Protein AF-A0A419R4U7-F1 (afdb_monomer)

Structure (mmCIF, N/CA/C/O backbone):
data_AF-A0A419R4U7-F1
#
_entry.id   AF-A0A419R4U7-F1
#
loop_
_atom_site.group_PDB
_atom_site.id
_atom_site.type_symbol
_atom_site.label_atom_id
_atom_site.label_alt_id
_atom_site.label_comp_id
_atom_site.label_asym_id
_atom_site.label_entity_id
_atom_site.label_seq_id
_atom_site.pdbx_PDB_ins_code
_atom_site.Cartn_x
_atom_site.Cartn_y
_atom_site.Cartn_z
_atom_site.occupancy
_atom_site.B_iso_or_equiv
_atom_site.auth_seq_id
_atom_site.auth_comp_id
_atom_site.auth_asym_id
_atom_site.auth_atom_id
_atom_site.pdbx_PDB_model_num
ATOM 1 N N . MET A 1 1 ? 3.360 4.538 -22.989 1.00 71.31 1 MET A N 1
ATOM 2 C CA . MET A 1 1 ? 4.227 3.370 -22.698 1.00 71.31 1 MET A CA 1
ATOM 3 C C . MET A 1 1 ? 4.397 2.419 -23.872 1.00 71.31 1 MET A C 1
ATOM 5 O O . MET A 1 1 ? 5.521 2.279 -24.325 1.00 71.31 1 MET A O 1
ATOM 9 N N . VAL A 1 2 ? 3.334 1.808 -24.415 1.00 77.25 2 VAL A N 1
ATOM 10 C CA . VAL A 1 2 ? 3.460 0.929 -25.605 1.00 77.25 2 VAL A CA 1
ATOM 11 C C . VAL A 1 2 ? 4.055 1.683 -26.800 1.00 77.25 2 VAL A C 1
ATOM 13 O O . VAL A 1 2 ? 4.996 1.204 -27.419 1.00 77.25 2 VAL A O 1
ATOM 16 N N . GLY A 1 3 ? 3.592 2.914 -27.055 1.00 72.31 3 GLY A N 1
ATOM 17 C CA . GLY A 1 3 ? 4.190 3.793 -28.072 1.00 72.31 3 GLY A CA 1
ATOM 18 C C . GLY A 1 3 ? 5.638 4.220 -27.786 1.00 72.31 3 GLY A C 1
ATOM 19 O O . GLY A 1 3 ? 6.309 4.692 -28.690 1.00 72.31 3 GLY A O 1
ATOM 20 N N . ALA A 1 4 ? 6.131 4.012 -26.559 1.00 72.19 4 ALA A N 1
ATOM 21 C CA . ALA A 1 4 ? 7.506 4.288 -26.135 1.00 72.19 4 ALA A CA 1
ATOM 22 C C . ALA A 1 4 ? 8.372 3.008 -26.078 1.00 72.19 4 ALA A C 1
ATOM 24 O O . ALA A 1 4 ? 9.402 2.986 -25.407 1.00 72.19 4 ALA A O 1
ATOM 25 N N . GLY A 1 5 ? 7.937 1.923 -26.735 1.00 78.94 5 GLY A N 1
ATOM 26 C CA . GLY A 1 5 ? 8.707 0.682 -26.879 1.00 78.94 5 GLY A CA 1
ATOM 27 C C . GLY A 1 5 ? 8.468 -0.383 -25.804 1.00 78.94 5 GLY A C 1
ATOM 28 O O . GLY A 1 5 ? 9.164 -1.396 -25.801 1.00 78.94 5 GLY A O 1
ATOM 29 N N . ALA A 1 6 ? 7.496 -0.203 -24.902 1.00 81.00 6 ALA A N 1
ATOM 30 C CA . ALA A 1 6 ? 7.184 -1.230 -23.909 1.00 81.00 6 ALA A CA 1
ATOM 31 C C . ALA A 1 6 ? 6.583 -2.498 -24.557 1.00 81.00 6 ALA A C 1
ATOM 33 O O . ALA A 1 6 ? 5.681 -2.380 -25.399 1.00 81.00 6 ALA A O 1
ATOM 34 N N . PRO A 1 7 ? 6.996 -3.711 -24.135 1.00 85.25 7 PRO A N 1
ATOM 35 C CA . PRO A 1 7 ? 6.385 -4.958 -24.582 1.00 85.25 7 PRO A CA 1
ATOM 36 C C . PRO A 1 7 ? 4.863 -4.967 -24.389 1.00 85.25 7 PRO A C 1
ATOM 38 O O . PRO A 1 7 ? 4.353 -4.650 -23.313 1.00 85.25 7 PRO A O 1
ATOM 41 N N . ARG A 1 8 ? 4.115 -5.396 -25.417 1.00 86.88 8 ARG A N 1
ATOM 42 C CA . ARG A 1 8 ? 2.637 -5.438 -25.376 1.00 86.88 8 ARG A CA 1
ATOM 43 C C . ARG A 1 8 ? 2.096 -6.292 -24.230 1.00 86.88 8 ARG A C 1
ATOM 45 O O . ARG A 1 8 ? 1.038 -5.977 -23.691 1.00 86.88 8 ARG A O 1
ATOM 52 N N . ILE A 1 9 ? 2.835 -7.334 -23.839 1.00 83.62 9 ILE A N 1
ATOM 53 C CA . ILE A 1 9 ? 2.467 -8.213 -22.726 1.00 83.62 9 ILE A CA 1
ATOM 54 C C . ILE A 1 9 ? 2.251 -7.432 -21.425 1.00 83.62 9 ILE A C 1
ATOM 56 O O . ILE A 1 9 ? 1.345 -7.751 -20.665 1.00 83.62 9 ILE A O 1
ATOM 60 N N . TYR A 1 10 ? 2.988 -6.345 -21.205 1.00 83.94 10 TYR A N 1
ATOM 61 C CA . TYR A 1 10 ? 2.831 -5.542 -20.002 1.00 83.94 10 TYR A CA 1
ATOM 62 C C . TYR A 1 10 ? 1.504 -4.770 -19.961 1.00 83.94 10 TYR A C 1
ATOM 64 O O . TYR A 1 10 ? 0.849 -4.701 -18.921 1.00 83.94 10 TYR A O 1
ATOM 72 N N . ALA A 1 11 ? 1.050 -4.248 -21.106 1.00 85.38 11 ALA A N 1
ATOM 73 C CA . ALA A 1 11 ? -0.271 -3.629 -21.209 1.00 85.38 11 ALA A CA 1
ATOM 74 C C . ALA A 1 11 ? -1.396 -4.652 -20.998 1.00 85.38 11 ALA A C 1
ATOM 76 O O . ALA A 1 11 ? -2.384 -4.343 -20.333 1.00 85.38 11 ALA A O 1
ATOM 77 N N . ILE A 1 12 ? -1.217 -5.876 -21.506 1.00 89.00 12 ILE A N 1
ATOM 78 C CA . ILE A 1 12 ? -2.155 -6.983 -21.289 1.00 89.00 12 ILE A CA 1
ATOM 79 C C . ILE A 1 12 ? -2.239 -7.331 -19.799 1.00 89.00 12 ILE A C 1
ATOM 81 O O . ILE A 1 12 ? -3.343 -7.483 -19.288 1.00 89.00 12 ILE A O 1
ATOM 85 N N . VAL A 1 13 ? -1.109 -7.393 -19.085 1.00 88.06 13 VAL A N 1
ATOM 86 C CA . VAL A 1 13 ? -1.084 -7.671 -17.638 1.00 88.06 13 VAL A CA 1
ATOM 87 C C . VAL A 1 13 ? -1.839 -6.604 -16.844 1.00 88.06 13 VAL A C 1
ATOM 89 O O . VAL A 1 13 ? -2.674 -6.956 -16.014 1.00 88.06 13 VAL A O 1
ATOM 92 N N . ASN A 1 14 ? -1.612 -5.313 -17.108 1.00 90.00 14 ASN A N 1
ATOM 93 C CA . ASN A 1 14 ? -2.344 -4.251 -16.409 1.00 90.00 14 ASN A CA 1
ATOM 94 C C . ASN A 1 14 ? -3.844 -4.277 -16.748 1.00 90.00 14 ASN A C 1
ATOM 96 O O . ASN A 1 14 ? -4.669 -4.140 -15.848 1.00 90.00 14 ASN A O 1
ATOM 100 N N . LEU A 1 15 ? -4.213 -4.502 -18.015 1.00 91.38 15 LEU A N 1
ATOM 101 C CA . LEU A 1 15 ? -5.618 -4.625 -18.414 1.00 91.38 15 LEU A CA 1
ATOM 102 C C . LEU A 1 15 ? -6.290 -5.824 -17.731 1.00 91.38 15 LEU A C 1
ATOM 104 O O . LEU A 1 15 ? -7.373 -5.681 -17.169 1.00 91.38 15 LEU A O 1
ATOM 108 N N . ALA A 1 16 ? -5.635 -6.985 -17.728 1.00 91.75 16 ALA A N 1
ATOM 109 C CA . ALA A 1 16 ? -6.114 -8.177 -17.038 1.00 91.75 16 ALA A CA 1
ATOM 110 C C . ALA A 1 16 ? -6.254 -7.932 -15.528 1.00 91.75 16 ALA A C 1
ATOM 112 O O . ALA A 1 16 ? -7.242 -8.355 -14.934 1.00 91.75 16 ALA A O 1
ATOM 113 N N . ALA A 1 17 ? -5.320 -7.197 -14.918 1.00 93.19 17 ALA A N 1
ATOM 114 C CA . ALA A 1 17 ? -5.395 -6.810 -13.514 1.00 93.19 17 ALA A CA 1
ATOM 115 C C . ALA A 1 17 ? -6.584 -5.879 -13.222 1.00 93.19 17 ALA A C 1
ATOM 117 O O . ALA A 1 17 ? -7.258 -6.075 -12.217 1.00 93.19 17 ALA A O 1
ATOM 118 N N . VAL A 1 18 ? -6.902 -4.918 -14.098 1.00 92.50 18 VAL A N 1
ATOM 119 C CA . VAL A 1 18 ? -8.110 -4.081 -13.953 1.00 92.50 18 VAL A CA 1
ATOM 120 C C . VAL A 1 18 ? -9.375 -4.933 -14.064 1.00 92.50 18 VAL A C 1
ATOM 122 O O . VAL A 1 18 ? -10.251 -4.847 -13.205 1.00 92.50 18 VAL A O 1
ATOM 125 N N . VAL A 1 19 ? -9.458 -5.794 -15.085 1.00 95.44 19 VAL A N 1
ATOM 126 C CA . VAL A 1 19 ? -10.622 -6.667 -15.312 1.00 95.44 19 VAL A CA 1
ATOM 127 C C . VAL A 1 19 ? -10.832 -7.624 -14.137 1.00 95.44 19 VAL A C 1
ATOM 129 O O . VAL A 1 19 ? -11.952 -7.750 -13.650 1.00 95.44 19 VAL A O 1
ATOM 132 N N . ALA A 1 20 ? -9.767 -8.254 -13.634 1.00 94.94 20 ALA A N 1
ATOM 133 C CA . ALA A 1 20 ? -9.819 -9.117 -12.454 1.00 94.94 20 ALA A CA 1
ATOM 134 C C . ALA A 1 20 ? -10.069 -8.328 -11.155 1.00 94.94 20 ALA A C 1
ATOM 136 O O . ALA A 1 20 ? -10.679 -8.844 -10.219 1.00 94.94 20 ALA A O 1
ATOM 137 N N . GLY A 1 21 ? -9.637 -7.068 -11.099 1.00 94.31 21 GLY A N 1
ATOM 138 C CA . GLY A 1 21 ? -9.821 -6.178 -9.959 1.00 94.31 21 GLY A CA 1
ATOM 139 C C . GLY A 1 21 ? -11.288 -5.906 -9.635 1.00 94.31 21 GLY A C 1
ATOM 140 O O . GLY A 1 21 ? -11.629 -5.800 -8.461 1.00 94.31 21 GLY A O 1
ATOM 141 N N . VAL A 1 22 ? -12.175 -5.869 -10.636 1.00 92.50 22 VAL A N 1
ATOM 142 C CA . VAL A 1 22 ? -13.618 -5.631 -10.438 1.00 92.50 22 VAL A CA 1
ATOM 143 C C . VAL A 1 22 ? -14.292 -6.722 -9.585 1.00 92.50 22 VAL A C 1
ATOM 145 O O . VAL A 1 22 ? -14.823 -6.389 -8.523 1.00 92.50 22 VAL A O 1
ATOM 148 N N . PRO A 1 23 ? -14.278 -8.020 -9.957 1.00 95.88 23 PRO A N 1
ATOM 149 C CA . PRO A 1 23 ? -14.865 -9.064 -9.116 1.00 95.88 23 PRO A CA 1
ATOM 150 C C . PRO A 1 23 ? -14.137 -9.207 -7.772 1.00 95.88 23 PRO A C 1
ATOM 152 O O . PRO A 1 23 ? -14.778 -9.486 -6.758 1.00 95.88 23 PRO A O 1
ATOM 155 N N . LEU A 1 24 ? -12.825 -8.956 -7.723 1.00 94.81 24 LEU A N 1
ATOM 156 C CA . LEU A 1 24 ? -12.063 -8.968 -6.473 1.00 94.81 24 LEU A CA 1
ATOM 157 C C . LEU A 1 24 ? -12.474 -7.836 -5.520 1.00 94.81 24 LEU A C 1
ATOM 159 O O . LEU A 1 24 ? -12.586 -8.073 -4.318 1.00 94.81 24 LEU A O 1
ATOM 163 N N . ALA A 1 25 ? -12.783 -6.644 -6.035 1.00 94.31 25 ALA A N 1
ATOM 164 C CA . ALA A 1 25 ? -13.327 -5.535 -5.253 1.00 94.31 25 ALA A CA 1
ATOM 165 C C . ALA A 1 25 ? -14.709 -5.868 -4.656 1.00 94.31 25 ALA A C 1
ATOM 167 O O . ALA A 1 25 ? -15.046 -5.421 -3.561 1.00 94.31 25 ALA A O 1
ATOM 168 N N . LEU A 1 26 ? -15.505 -6.704 -5.327 1.00 92.62 26 LEU A N 1
ATOM 169 C CA . LEU A 1 26 ? -16.764 -7.208 -4.769 1.00 92.62 26 LEU A CA 1
ATOM 170 C C . LEU A 1 26 ? -16.529 -8.307 -3.721 1.00 92.62 26 LEU A C 1
ATOM 172 O O . LEU A 1 26 ? -17.246 -8.382 -2.723 1.00 92.62 26 LEU A O 1
ATOM 176 N N . ALA A 1 27 ? -15.526 -9.161 -3.924 1.00 93.31 27 ALA A N 1
ATOM 177 C CA . ALA A 1 27 ? -15.189 -10.235 -2.994 1.00 93.31 27 ALA A CA 1
ATOM 178 C C . ALA A 1 27 ? -14.608 -9.700 -1.675 1.00 93.31 27 ALA A C 1
ATOM 180 O O . ALA A 1 27 ? -15.050 -10.104 -0.598 1.00 93.31 27 ALA A O 1
ATOM 181 N N . ILE A 1 28 ? -13.675 -8.744 -1.746 1.00 95.00 28 ILE A N 1
ATOM 182 C CA . ILE A 1 28 ? -13.008 -8.151 -0.576 1.00 95.00 28 ILE A CA 1
ATOM 183 C C . ILE A 1 28 ? -13.982 -7.405 0.345 1.00 95.00 28 ILE A C 1
ATOM 185 O O . ILE A 1 28 ? -13.740 -7.312 1.545 1.00 95.00 28 ILE A O 1
ATOM 189 N N . ALA A 1 29 ? -15.123 -6.936 -0.174 1.00 89.44 29 ALA A N 1
ATOM 190 C CA . ALA A 1 29 ? -16.166 -6.310 0.637 1.00 89.44 29 ALA A CA 1
ATOM 191 C C . ALA A 1 29 ? -16.726 -7.258 1.717 1.00 89.44 29 ALA A C 1
ATOM 193 O O . ALA A 1 29 ? -17.214 -6.790 2.746 1.00 89.44 29 ALA A O 1
ATOM 194 N N . ARG A 1 30 ? -16.617 -8.581 1.507 1.00 89.69 30 ARG A N 1
ATOM 195 C CA . ARG A 1 30 ? -17.025 -9.624 2.463 1.00 89.69 30 ARG A CA 1
ATOM 196 C C . ARG A 1 30 ? -15.919 -10.031 3.437 1.00 89.69 30 ARG A C 1
ATOM 198 O O . ARG A 1 30 ? -16.178 -10.785 4.369 1.00 89.69 30 ARG A O 1
ATOM 205 N N . VAL A 1 31 ? -14.689 -9.566 3.228 1.00 92.19 31 VAL A N 1
ATOM 206 C CA . VAL A 1 31 ? -13.551 -9.927 4.074 1.00 92.19 31 VAL A CA 1
ATOM 207 C C . VAL A 1 31 ? -13.597 -9.108 5.372 1.00 92.19 31 VAL A C 1
ATOM 209 O O . VAL A 1 31 ? -13.805 -7.888 5.336 1.00 92.19 31 VAL A O 1
ATOM 212 N N . PRO A 1 32 ? -13.414 -9.745 6.545 1.00 93.00 32 PRO A N 1
ATOM 213 C CA . PRO A 1 32 ? -13.387 -9.033 7.814 1.00 93.00 32 PRO A CA 1
ATOM 214 C C . PRO A 1 32 ? -12.202 -8.064 7.864 1.00 93.00 32 PRO A C 1
ATOM 216 O O . PRO A 1 32 ? -11.104 -8.373 7.398 1.00 93.00 32 PRO A O 1
ATOM 219 N N . ALA A 1 33 ? -12.407 -6.891 8.471 1.00 92.62 33 ALA A N 1
ATOM 220 C CA . ALA A 1 33 ? -11.383 -5.846 8.517 1.00 92.62 33 ALA A CA 1
ATOM 221 C C . ALA A 1 33 ? -10.089 -6.339 9.189 1.00 92.62 33 ALA A C 1
ATOM 223 O O . ALA A 1 33 ? -9.005 -5.989 8.740 1.00 92.62 33 ALA A O 1
ATOM 224 N N . ASN A 1 34 ? -10.195 -7.215 10.196 1.00 9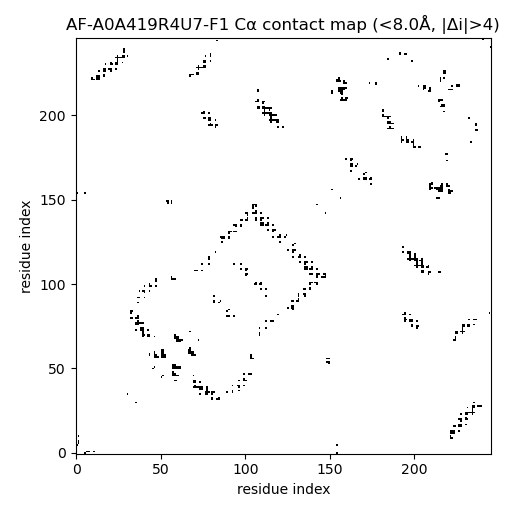4.75 34 ASN A N 1
ATOM 225 C CA . ASN A 1 34 ? -9.037 -7.812 10.866 1.00 94.75 34 ASN A CA 1
ATOM 226 C C . ASN A 1 34 ? -8.169 -8.638 9.905 1.00 94.75 34 ASN A C 1
ATOM 228 O O . ASN A 1 34 ? -6.948 -8.583 9.995 1.00 94.75 34 ASN A O 1
ATOM 232 N N . ALA A 1 35 ? -8.777 -9.358 8.956 1.00 96.56 35 ALA A N 1
ATOM 233 C CA . ALA A 1 35 ? -8.025 -10.105 7.950 1.00 96.56 35 ALA A CA 1
ATOM 234 C C . ALA A 1 35 ? -7.301 -9.153 6.987 1.00 96.56 35 ALA A C 1
ATOM 236 O O . ALA A 1 35 ? -6.115 -9.333 6.728 1.00 96.56 35 ALA A O 1
ATOM 237 N N . ALA A 1 36 ? -7.978 -8.096 6.523 1.00 96.44 36 ALA A N 1
ATOM 238 C CA . ALA A 1 36 ? -7.357 -7.054 5.701 1.00 96.44 36 ALA A CA 1
ATOM 239 C C . ALA A 1 36 ? -6.223 -6.310 6.435 1.00 96.44 36 ALA A C 1
ATOM 241 O O . ALA A 1 36 ? -5.231 -5.934 5.814 1.00 96.44 36 ALA A O 1
ATOM 242 N N . LEU A 1 37 ? -6.354 -6.133 7.752 1.00 97.81 37 LEU A N 1
ATOM 243 C CA . LEU A 1 37 ? -5.355 -5.509 8.616 1.00 97.81 37 LEU A CA 1
ATOM 244 C C . LEU A 1 37 ? -4.099 -6.379 8.784 1.00 97.81 37 LEU A C 1
ATOM 246 O O . LEU A 1 37 ? -3.001 -5.847 8.825 1.00 97.81 37 LEU A O 1
ATOM 250 N N . ILE A 1 38 ? -4.213 -7.702 8.892 1.00 98.00 38 ILE A N 1
ATOM 251 C CA . ILE A 1 38 ? -3.020 -8.553 9.075 1.00 98.00 38 ILE A CA 1
ATOM 252 C C . ILE A 1 38 ? -2.416 -9.036 7.751 1.00 98.00 38 ILE A C 1
ATOM 254 O O . ILE A 1 38 ? -1.267 -9.475 7.727 1.00 98.00 38 ILE A O 1
ATOM 258 N N . ALA A 1 39 ? -3.163 -8.946 6.645 1.00 97.94 39 ALA A N 1
ATOM 259 C CA . ALA A 1 39 ? -2.783 -9.524 5.358 1.00 97.94 39 ALA A CA 1
ATOM 260 C C . ALA A 1 39 ? -1.386 -9.116 4.849 1.00 97.94 39 ALA A C 1
ATOM 262 O O . ALA A 1 39 ? -0.656 -10.021 4.450 1.00 97.94 39 ALA A O 1
ATOM 263 N N . PRO A 1 40 ? -0.945 -7.839 4.869 1.00 97.75 40 PRO A N 1
ATOM 264 C CA . PRO A 1 40 ? 0.386 -7.504 4.359 1.00 97.75 40 PRO A CA 1
ATOM 265 C C . PRO A 1 40 ? 1.509 -8.129 5.185 1.00 97.75 40 PRO A C 1
ATOM 267 O O . PRO A 1 40 ? 2.478 -8.621 4.614 1.00 97.75 40 PRO A O 1
ATOM 270 N N . ALA A 1 41 ? 1.367 -8.150 6.514 1.00 97.94 41 ALA A N 1
ATOM 271 C CA . A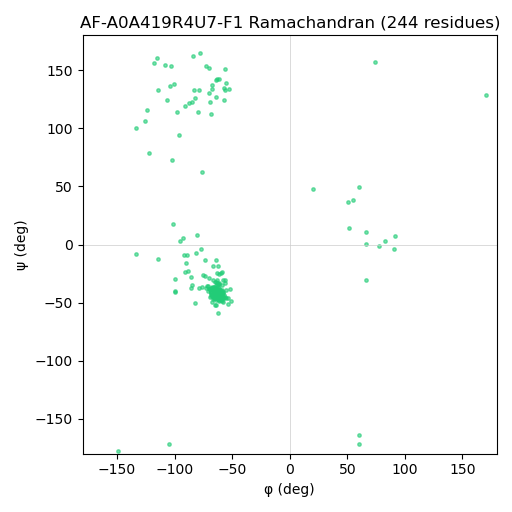LA A 1 41 ? 2.354 -8.756 7.399 1.00 97.94 41 ALA A CA 1
ATOM 272 C C . ALA A 1 41 ? 2.418 -10.275 7.187 1.00 97.94 41 ALA A C 1
ATOM 274 O O . ALA A 1 41 ? 3.499 -10.827 7.014 1.00 97.94 41 ALA A O 1
ATOM 275 N N . VAL A 1 42 ? 1.264 -10.946 7.121 1.00 98.00 42 VAL A N 1
ATOM 276 C CA . VAL A 1 42 ? 1.200 -12.399 6.904 1.00 98.00 42 VAL A CA 1
ATOM 277 C C . VAL A 1 42 ? 1.731 -12.775 5.522 1.00 98.00 42 VAL A C 1
ATOM 279 O O . VAL A 1 42 ? 2.618 -13.614 5.416 1.00 98.00 42 VAL A O 1
ATOM 282 N N . LEU A 1 43 ? 1.232 -12.146 4.456 1.00 97.06 43 LEU A N 1
ATOM 283 C CA . LEU A 1 43 ? 1.653 -12.464 3.091 1.00 97.06 43 LEU A CA 1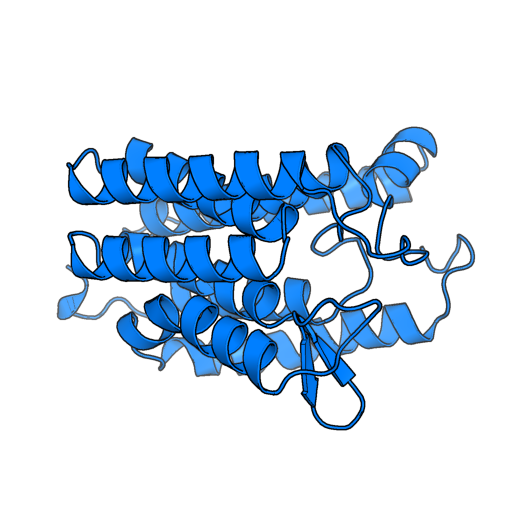
ATOM 284 C C . LEU A 1 43 ? 3.118 -12.100 2.847 1.00 97.06 43 LEU A C 1
ATOM 286 O O . LEU A 1 43 ? 3.818 -12.834 2.156 1.00 97.06 43 LEU A O 1
ATOM 290 N N . GLY A 1 44 ? 3.600 -10.994 3.413 1.00 97.25 44 GLY A N 1
ATOM 291 C CA . GLY A 1 44 ? 5.003 -10.622 3.297 1.00 97.25 44 GLY A CA 1
ATOM 292 C C . GLY A 1 44 ? 5.929 -11.527 4.116 1.00 97.25 44 GLY A C 1
ATOM 293 O O . GLY A 1 44 ? 6.993 -11.886 3.623 1.00 97.25 44 GLY A O 1
ATOM 294 N N . ALA A 1 45 ? 5.512 -11.995 5.297 1.00 97.44 45 ALA A N 1
ATOM 295 C CA . ALA A 1 45 ? 6.244 -13.027 6.036 1.00 97.44 45 ALA A CA 1
ATOM 296 C C . ALA A 1 45 ? 6.281 -14.361 5.270 1.00 97.44 45 ALA A C 1
ATOM 298 O O . ALA A 1 45 ? 7.336 -14.979 5.159 1.00 97.44 45 ALA A O 1
ATOM 299 N N . LEU A 1 46 ? 5.160 -14.774 4.666 1.00 96.25 46 LEU A N 1
ATOM 300 C CA . LEU A 1 46 ? 5.124 -15.951 3.794 1.00 96.25 46 LEU A CA 1
ATOM 301 C C . LEU A 1 46 ? 6.044 -15.782 2.579 1.00 96.25 46 LEU A C 1
ATOM 303 O O . LEU A 1 46 ? 6.747 -16.724 2.223 1.00 96.25 46 LEU A O 1
ATOM 307 N N . ALA A 1 47 ? 6.086 -14.592 1.975 1.00 96.00 47 ALA A N 1
ATOM 308 C CA . ALA A 1 47 ? 7.020 -14.292 0.894 1.00 96.00 47 ALA A CA 1
ATOM 309 C C . ALA A 1 47 ? 8.479 -14.371 1.371 1.00 96.00 47 ALA A C 1
ATOM 311 O O . ALA A 1 47 ? 9.284 -14.995 0.693 1.00 96.00 47 ALA A O 1
ATOM 312 N N . LEU A 1 48 ? 8.810 -13.832 2.550 1.00 95.44 48 LEU A N 1
ATOM 313 C CA . LEU A 1 48 ? 10.152 -13.933 3.142 1.00 95.44 48 LEU A CA 1
ATOM 314 C C . LEU A 1 48 ? 10.595 -15.385 3.368 1.00 95.44 48 LEU A C 1
ATOM 316 O O . LEU A 1 48 ? 11.760 -15.704 3.163 1.00 95.44 48 LEU A O 1
ATOM 320 N N . MET A 1 49 ? 9.679 -16.250 3.805 1.00 94.69 49 MET A N 1
ATOM 321 C CA . MET A 1 49 ? 9.995 -17.635 4.165 1.00 94.69 49 MET A CA 1
ATOM 322 C C . MET A 1 49 ? 9.973 -18.597 2.973 1.00 94.69 49 MET A C 1
ATOM 324 O O . MET A 1 49 ? 10.766 -19.533 2.924 1.00 94.69 49 MET A O 1
ATOM 328 N N . PHE A 1 50 ? 9.042 -18.396 2.039 1.00 93.31 50 PHE A N 1
ATOM 329 C CA . PHE A 1 50 ? 8.712 -19.376 0.998 1.00 93.31 50 PHE A CA 1
ATOM 330 C C . PHE A 1 50 ? 8.614 -18.773 -0.405 1.00 93.31 50 PHE A C 1
ATOM 332 O O . PHE A 1 50 ? 8.448 -19.502 -1.383 1.00 93.31 50 PHE A O 1
ATOM 339 N N . GLY A 1 51 ? 8.659 -17.447 -0.520 1.00 92.31 51 GLY A N 1
ATOM 340 C CA . GLY A 1 51 ? 8.551 -16.753 -1.794 1.00 92.31 51 GLY A CA 1
ATOM 341 C C . GLY A 1 51 ? 9.811 -16.911 -2.645 1.00 92.31 51 GLY A C 1
ATOM 342 O O . GLY A 1 51 ? 10.909 -17.098 -2.105 1.00 92.31 51 GLY A O 1
ATOM 343 N N . PRO A 1 52 ? 9.682 -16.815 -3.981 1.00 93.06 52 PRO A N 1
ATOM 344 C CA . PRO A 1 52 ? 10.832 -16.802 -4.871 1.00 93.06 52 PRO A CA 1
ATOM 345 C C . PRO A 1 52 ? 11.812 -15.685 -4.499 1.00 93.06 52 PRO A C 1
ATOM 347 O O . PRO A 1 52 ? 11.412 -14.560 -4.188 1.00 93.06 52 PRO A O 1
ATOM 350 N N . SER A 1 53 ? 13.099 -16.022 -4.569 1.00 91.81 53 SER A N 1
ATOM 351 C CA . SER A 1 53 ? 14.195 -15.069 -4.429 1.00 91.81 53 SER A CA 1
ATOM 352 C C . SER A 1 53 ? 14.458 -14.377 -5.764 1.00 91.81 53 SER A C 1
ATOM 354 O O . SER A 1 53 ? 14.579 -15.051 -6.787 1.00 91.81 53 SER A O 1
ATOM 356 N N . SER A 1 54 ? 14.597 -13.055 -5.750 1.00 89.38 54 SER A N 1
ATOM 357 C CA . SER A 1 54 ? 15.167 -12.276 -6.852 1.00 89.38 54 SER A CA 1
ATOM 358 C C . SER A 1 54 ? 16.334 -11.476 -6.300 1.00 89.38 54 SER A C 1
ATOM 360 O O . SER A 1 54 ? 16.129 -10.656 -5.413 1.00 89.38 54 SER A O 1
ATOM 362 N N . GLU A 1 55 ? 17.555 -11.751 -6.760 1.00 90.19 55 GLU A N 1
ATOM 363 C CA . GLU A 1 55 ? 18.783 -11.090 -6.274 1.00 90.19 55 GLU A CA 1
ATOM 364 C C . GLU A 1 55 ? 18.910 -11.099 -4.729 1.00 90.19 55 GLU A C 1
ATOM 366 O O . GLU A 1 55 ? 19.366 -10.144 -4.106 1.00 90.19 55 GLU A O 1
ATOM 371 N N . GLY A 1 56 ? 18.469 -12.188 -4.083 1.00 88.62 56 GLY A N 1
ATOM 372 C CA . GLY A 1 56 ? 18.490 -12.338 -2.621 1.00 88.62 56 GLY A CA 1
ATOM 373 C C . GLY A 1 56 ? 17.310 -11.690 -1.884 1.00 88.62 56 GLY A C 1
ATOM 374 O O . GLY A 1 56 ? 17.255 -11.741 -0.656 1.00 88.62 56 GLY A O 1
ATOM 375 N N . VAL A 1 57 ? 16.349 -11.107 -2.604 1.00 92.94 57 VAL A N 1
ATOM 376 C CA . VAL A 1 57 ? 15.159 -10.449 -2.049 1.00 92.94 57 VAL A CA 1
ATOM 377 C C . VAL A 1 57 ? 13.915 -11.322 -2.206 1.00 92.94 57 VAL A C 1
ATOM 379 O O . VAL A 1 57 ? 13.657 -11.881 -3.269 1.00 92.94 57 VAL A O 1
ATOM 382 N N . HIS A 1 58 ? 13.105 -11.388 -1.147 1.00 95.00 58 HIS A N 1
ATOM 383 C CA . HIS A 1 58 ? 11.927 -12.253 -1.043 1.00 95.00 58 HIS A CA 1
ATOM 384 C C . HIS A 1 58 ? 10.649 -11.439 -0.762 1.00 95.00 58 HIS A C 1
ATOM 386 O O . HIS A 1 58 ? 10.183 -11.340 0.376 1.00 95.00 58 HIS A O 1
ATOM 392 N N . ARG A 1 59 ? 10.088 -10.814 -1.809 1.00 94.62 59 ARG A N 1
ATOM 393 C CA . ARG A 1 59 ? 8.888 -9.943 -1.733 1.00 94.62 59 ARG A CA 1
ATOM 394 C C . ARG A 1 59 ? 7.659 -10.480 -2.468 1.00 94.62 59 ARG A C 1
ATOM 396 O O . ARG A 1 59 ? 6.551 -9.957 -2.302 1.00 94.62 59 ARG A O 1
ATOM 403 N N . TRP A 1 60 ? 7.839 -11.509 -3.291 1.00 95.00 60 TRP A N 1
ATOM 404 C CA . TRP A 1 60 ? 6.811 -11.997 -4.206 1.00 95.00 60 TRP A CA 1
ATOM 405 C C . TRP A 1 60 ? 6.235 -13.335 -3.762 1.00 95.00 60 TRP A C 1
ATOM 407 O O . TRP A 1 60 ? 6.894 -14.126 -3.096 1.00 95.00 60 TRP A O 1
ATOM 417 N N . VAL A 1 61 ? 5.001 -13.592 -4.182 1.00 92.25 61 VAL A N 1
ATOM 418 C CA . VAL A 1 61 ? 4.359 -14.906 -4.137 1.00 92.25 61 VAL A CA 1
ATOM 419 C C . VAL A 1 61 ? 4.119 -15.353 -5.574 1.00 92.25 61 VAL A C 1
ATOM 421 O O . VAL A 1 61 ? 3.640 -14.570 -6.399 1.00 92.25 61 VAL A O 1
ATOM 424 N N . ALA A 1 62 ? 4.468 -16.603 -5.878 1.00 89.62 62 ALA A N 1
ATOM 425 C CA . ALA A 1 62 ? 4.253 -17.193 -7.192 1.00 89.62 62 ALA A CA 1
ATOM 426 C C . ALA A 1 62 ? 2.811 -17.711 -7.321 1.00 89.62 62 ALA A C 1
ATOM 428 O O . ALA A 1 62 ? 2.349 -18.507 -6.505 1.00 89.62 62 ALA A O 1
ATOM 429 N N . LEU A 1 63 ? 2.106 -17.277 -8.363 1.00 83.12 63 LEU A N 1
ATOM 430 C CA . LEU A 1 63 ? 0.738 -17.677 -8.686 1.00 83.12 63 LEU A CA 1
ATOM 431 C C . LEU A 1 63 ? 0.648 -18.011 -10.175 1.00 83.12 63 LEU A C 1
ATOM 433 O O . LEU A 1 63 ? 0.572 -17.115 -11.012 1.00 83.12 63 LEU A O 1
ATOM 437 N N . GLY A 1 64 ? 0.672 -19.304 -10.513 1.00 71.81 64 GLY A N 1
ATOM 438 C CA . GLY A 1 64 ? 0.421 -19.778 -11.882 1.00 71.81 64 GLY A CA 1
ATOM 439 C C . GLY A 1 64 ? 1.327 -19.154 -12.953 1.00 71.81 64 GLY A C 1
ATOM 440 O O . GLY A 1 64 ? 0.851 -18.823 -14.033 1.00 71.81 64 GLY A O 1
ATOM 441 N N . GLY A 1 65 ? 2.610 -18.942 -12.639 1.00 79.25 65 GLY A N 1
ATOM 442 C CA . GLY A 1 65 ? 3.587 -18.306 -13.536 1.00 79.25 65 GLY A CA 1
ATOM 443 C C . GLY A 1 65 ? 3.699 -16.782 -13.400 1.00 79.25 65 GLY A C 1
ATOM 444 O O . GLY A 1 65 ? 4.568 -16.184 -14.026 1.00 79.25 65 GLY A O 1
ATOM 445 N N . LEU A 1 66 ? 2.871 -16.148 -12.565 1.00 81.75 66 LEU A N 1
ATOM 446 C CA . LEU A 1 66 ? 2.984 -14.731 -12.219 1.00 81.75 66 LEU A CA 1
ATOM 447 C C . LEU A 1 66 ? 3.644 -14.559 -10.850 1.00 81.75 66 LEU A C 1
ATOM 449 O O . LEU A 1 66 ? 3.296 -15.253 -9.896 1.00 81.75 66 LEU A O 1
ATOM 453 N N . SER A 1 67 ? 4.541 -13.584 -10.733 1.00 88.25 67 SER A N 1
ATOM 454 C CA . SER A 1 67 ? 5.094 -13.143 -9.448 1.00 88.25 67 SER A CA 1
ATOM 455 C C . SER A 1 67 ? 4.337 -11.909 -8.970 1.00 88.25 67 SER A C 1
ATOM 457 O O . SER A 1 67 ? 4.407 -10.846 -9.588 1.00 88.25 67 SER A O 1
ATOM 459 N N . ILE A 1 68 ? 3.601 -12.035 -7.867 1.00 92.06 68 ILE A N 1
ATOM 460 C CA . ILE A 1 68 ? 2.803 -10.945 -7.295 1.00 92.06 68 ILE A CA 1
ATOM 461 C C . ILE A 1 68 ? 3.485 -10.428 -6.035 1.00 92.06 68 ILE A C 1
ATOM 463 O O . ILE A 1 68 ? 3.749 -11.186 -5.106 1.00 92.06 68 ILE A O 1
ATOM 467 N N . HIS A 1 69 ? 3.757 -9.126 -5.999 1.00 95.06 69 HIS A N 1
ATOM 468 C CA . HIS A 1 69 ? 4.358 -8.475 -4.841 1.00 95.06 69 HIS A CA 1
ATOM 469 C C . HIS A 1 69 ? 3.373 -8.468 -3.663 1.00 95.06 69 HIS A C 1
ATOM 471 O O . HIS A 1 69 ? 2.337 -7.800 -3.709 1.00 95.06 69 HIS A O 1
ATOM 477 N N . ALA A 1 70 ? 3.695 -9.216 -2.608 1.00 95.50 70 ALA A N 1
ATOM 478 C CA . ALA A 1 70 ? 2.751 -9.599 -1.558 1.00 95.50 70 ALA A CA 1
ATOM 479 C C . ALA A 1 70 ? 2.211 -8.398 -0.771 1.00 95.50 70 ALA A C 1
ATOM 481 O O . ALA A 1 70 ? 1.003 -8.192 -0.638 1.00 95.50 70 ALA A O 1
ATOM 482 N N . THR A 1 71 ? 3.129 -7.579 -0.271 1.00 96.06 71 THR A N 1
ATOM 483 C CA . THR A 1 71 ? 2.815 -6.409 0.547 1.00 96.06 71 THR A CA 1
ATOM 484 C C . THR A 1 71 ? 2.165 -5.304 -0.283 1.00 96.06 71 THR A C 1
ATOM 486 O O . THR A 1 71 ? 1.174 -4.738 0.163 1.00 96.06 71 THR A O 1
ATOM 489 N N . MET A 1 72 ? 2.625 -5.054 -1.514 1.00 96.31 72 MET A N 1
ATOM 490 C CA . MET A 1 72 ? 2.013 -4.079 -2.428 1.00 96.31 72 MET A CA 1
ATOM 491 C C . MET A 1 72 ? 0.571 -4.440 -2.820 1.00 96.31 72 MET A C 1
ATOM 493 O O . MET A 1 72 ? -0.253 -3.540 -2.974 1.00 96.31 72 MET A O 1
ATOM 497 N N . LEU A 1 73 ? 0.242 -5.735 -2.928 1.00 96.75 73 LEU A N 1
ATOM 498 C CA . LEU A 1 73 ? -1.132 -6.198 -3.150 1.00 96.75 73 LEU A C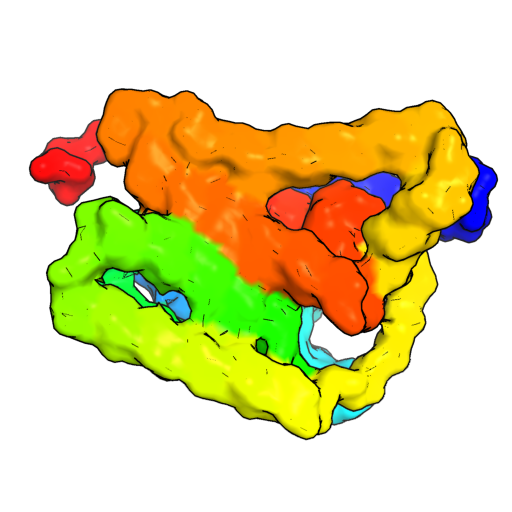A 1
ATOM 499 C C . LEU A 1 73 ? -2.041 -5.901 -1.943 1.00 96.75 73 LEU A C 1
ATOM 501 O O . LEU A 1 73 ? -3.155 -5.415 -2.117 1.00 96.75 73 LEU A O 1
ATOM 505 N N . ALA A 1 74 ? -1.593 -6.212 -0.724 1.00 97.50 74 ALA A N 1
ATOM 506 C CA . ALA A 1 74 ? -2.437 -6.147 0.475 1.00 97.50 74 ALA A CA 1
ATOM 507 C C . ALA A 1 74 ? -2.405 -4.791 1.208 1.00 97.50 74 ALA A C 1
ATOM 509 O O . ALA A 1 74 ? -3.343 -4.453 1.933 1.00 97.50 74 ALA A O 1
ATOM 510 N N . GLY A 1 75 ? -1.339 -4.010 1.037 1.00 97.69 75 GLY A N 1
ATOM 511 C CA . GLY A 1 75 ? -1.083 -2.756 1.751 1.00 97.69 75 GLY A CA 1
ATOM 512 C C . GLY A 1 75 ? -2.178 -1.688 1.604 1.00 97.69 75 GLY A C 1
ATOM 513 O O . GLY A 1 75 ? -2.559 -1.088 2.610 1.00 97.69 75 GLY A O 1
ATOM 514 N N . PRO A 1 76 ? -2.779 -1.487 0.417 1.00 97.69 76 PRO A N 1
ATOM 515 C CA . PRO A 1 76 ? -3.921 -0.587 0.272 1.00 97.69 76 PRO A CA 1
ATOM 516 C C . PRO A 1 76 ? -5.116 -0.955 1.173 1.00 97.69 76 PRO A C 1
ATOM 518 O O . PRO A 1 76 ? -5.733 -0.083 1.786 1.00 97.69 76 PRO A O 1
ATOM 521 N N . CYS A 1 77 ? -5.445 -2.247 1.300 1.00 98.00 77 CYS A N 1
ATOM 522 C CA . CYS A 1 77 ? -6.523 -2.710 2.181 1.00 98.00 77 CYS A CA 1
ATOM 523 C C . CYS A 1 77 ? -6.175 -2.522 3.656 1.00 98.00 77 CYS A C 1
ATOM 525 O O . CYS A 1 77 ? -7.047 -2.156 4.448 1.00 98.00 77 CYS A O 1
ATOM 527 N N . PHE A 1 78 ? -4.906 -2.736 4.010 1.00 98.44 78 PHE A N 1
ATOM 528 C CA . PHE A 1 78 ? -4.397 -2.431 5.339 1.00 98.44 78 PHE A CA 1
ATOM 529 C C . PHE A 1 78 ? -4.646 -0.972 5.708 1.00 98.44 78 PHE A C 1
ATOM 531 O O . PHE A 1 78 ? -5.158 -0.722 6.791 1.00 98.44 78 PHE A O 1
ATOM 538 N N . ALA A 1 79 ? -4.366 -0.021 4.811 1.00 98.12 79 ALA A N 1
ATOM 539 C CA . ALA A 1 79 ? -4.562 1.403 5.082 1.00 98.12 79 ALA A CA 1
ATOM 540 C C . ALA A 1 79 ? -6.010 1.716 5.503 1.00 98.12 79 ALA A C 1
ATOM 542 O O . ALA A 1 79 ? -6.255 2.383 6.511 1.00 98.12 79 ALA A O 1
ATOM 543 N N . VAL A 1 80 ? -6.983 1.153 4.779 1.00 97.19 80 VAL A N 1
ATOM 544 C CA . VAL A 1 80 ? -8.413 1.298 5.095 1.00 97.19 80 VAL A CA 1
ATOM 545 C C . VAL A 1 80 ? -8.770 0.600 6.416 1.00 97.19 80 VAL A C 1
ATOM 547 O O . VAL A 1 80 ? -9.492 1.165 7.240 1.00 97.19 80 VAL A O 1
ATOM 550 N N . ALA A 1 81 ? -8.283 -0.624 6.639 1.00 96.88 81 ALA A N 1
ATOM 551 C CA . ALA A 1 81 ? -8.590 -1.411 7.835 1.00 96.88 81 ALA A CA 1
ATOM 552 C C . ALA A 1 81 ? -7.958 -0.837 9.115 1.00 96.88 81 ALA A C 1
ATOM 554 O O . ALA A 1 81 ? -8.605 -0.809 10.162 1.00 96.88 81 ALA A O 1
ATOM 555 N N . PHE A 1 82 ? -6.730 -0.325 9.025 1.00 97.62 82 PHE A N 1
ATOM 556 C CA . PHE A 1 82 ? -5.990 0.311 10.113 1.00 97.62 82 PHE A CA 1
ATOM 557 C C . PHE A 1 82 ? -6.743 1.516 10.677 1.00 97.62 82 PHE A C 1
ATOM 559 O O . PHE A 1 82 ? -6.886 1.658 11.896 1.00 97.62 82 PHE A O 1
ATOM 566 N N . GLN A 1 83 ? -7.303 2.353 9.799 1.00 95.25 83 GLN A N 1
ATOM 567 C CA . GLN A 1 83 ? -8.140 3.463 10.237 1.00 95.25 83 GLN A CA 1
ATOM 568 C C . GLN A 1 83 ? -9.417 2.975 10.932 1.00 95.25 83 GLN A C 1
ATOM 570 O O . GLN A 1 83 ? -9.789 3.542 11.957 1.00 95.25 83 GLN A O 1
ATOM 575 N N . ARG A 1 84 ? -10.081 1.939 10.407 1.00 92.38 84 ARG A N 1
ATOM 576 C CA . ARG A 1 84 ? -11.350 1.434 10.962 1.00 92.38 84 ARG A CA 1
ATOM 577 C C . ARG A 1 84 ? -11.198 0.792 12.338 1.00 92.38 84 ARG A C 1
ATOM 579 O O . ARG A 1 84 ? -12.019 1.044 13.204 1.00 92.38 84 ARG A O 1
ATOM 586 N N . ILE A 1 85 ? -10.168 -0.030 12.526 1.00 94.81 85 ILE A N 1
ATOM 587 C CA . ILE A 1 85 ? -9.992 -0.814 13.757 1.00 94.81 85 ILE A CA 1
ATOM 588 C C . ILE A 1 85 ? -9.342 0.032 14.855 1.00 94.81 85 ILE A C 1
ATOM 590 O O . ILE A 1 85 ? -9.857 0.110 15.964 1.00 94.81 85 ILE A O 1
ATOM 594 N N . GLY A 1 86 ? -8.226 0.695 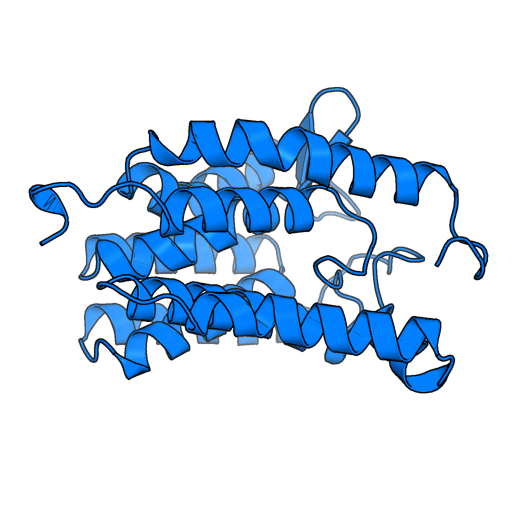14.545 1.00 94.62 86 GLY A N 1
ATOM 595 C CA . GLY A 1 86 ? -7.496 1.516 15.510 1.00 94.62 86 GLY A CA 1
ATOM 596 C C . GLY A 1 86 ? -6.970 0.794 16.752 1.00 94.62 86 GLY A C 1
ATOM 597 O O . GLY A 1 86 ? -6.962 -0.435 16.847 1.00 94.62 86 GLY A O 1
ATOM 598 N N . GLY A 1 87 ? -6.472 1.597 17.696 1.00 96.88 87 GLY A N 1
ATOM 599 C CA . GLY A 1 87 ? -5.918 1.121 18.958 1.00 96.88 87 GLY A CA 1
ATOM 600 C C . GLY A 1 87 ? -4.716 0.184 18.802 1.00 96.88 87 GLY A C 1
ATOM 601 O O . GLY A 1 87 ? -4.092 0.076 17.745 1.00 96.88 87 GLY A O 1
ATOM 602 N N . TRP A 1 88 ? -4.392 -0.520 19.886 1.00 97.62 88 TRP A N 1
ATOM 603 C CA . TRP A 1 88 ? -3.250 -1.434 19.934 1.00 97.62 88 TRP A CA 1
ATOM 604 C C . TRP A 1 88 ? -3.293 -2.582 18.917 1.00 97.62 88 TRP A C 1
ATOM 606 O O . TRP A 1 88 ? -2.248 -2.839 18.324 1.00 97.62 88 TRP A O 1
ATOM 616 N N . PRO A 1 89 ? -4.433 -3.248 18.638 1.00 96.00 89 PRO A N 1
ATOM 617 C CA . PRO A 1 89 ? -4.464 -4.315 17.637 1.00 96.00 89 PRO A CA 1
ATOM 618 C C . PRO A 1 89 ? -4.038 -3.836 16.243 1.00 96.00 89 PRO A C 1
ATOM 620 O O . PRO A 1 89 ? -3.219 -4.483 15.589 1.00 96.00 89 PRO A O 1
ATOM 623 N N . ALA A 1 90 ? -4.534 -2.670 15.807 1.00 97.75 90 ALA A N 1
ATOM 624 C CA . ALA A 1 90 ? -4.143 -2.074 14.533 1.00 97.75 90 ALA A CA 1
ATOM 625 C C . ALA A 1 90 ? -2.662 -1.676 14.524 1.00 97.75 90 ALA A C 1
ATOM 627 O O . ALA A 1 90 ? -1.955 -1.945 13.552 1.00 97.75 90 ALA A O 1
ATOM 628 N N . SER A 1 91 ? -2.171 -1.089 15.616 1.00 98.38 91 SER A N 1
ATOM 629 C CA . SER A 1 91 ? -0.768 -0.690 15.740 1.00 98.38 91 SER A CA 1
ATOM 630 C C . SER A 1 91 ? 0.200 -1.865 15.767 1.00 98.38 91 SER A C 1
ATOM 632 O O . SER A 1 91 ? 1.244 -1.789 15.133 1.00 98.38 91 SER A O 1
ATOM 634 N N . ILE A 1 92 ? -0.146 -2.976 16.420 1.00 98.62 92 ILE A N 1
ATOM 635 C CA . ILE A 1 92 ? 0.669 -4.199 16.400 1.00 98.62 92 ILE A CA 1
ATOM 636 C C . ILE A 1 92 ? 0.761 -4.749 14.972 1.00 98.62 92 ILE A C 1
ATOM 638 O O . ILE A 1 92 ? 1.850 -5.103 14.522 1.00 98.62 92 ILE A O 1
ATOM 642 N N . ALA A 1 93 ? -0.347 -4.760 14.225 1.00 98.62 93 ALA A N 1
ATOM 643 C CA . ALA A 1 93 ? -0.329 -5.162 12.820 1.00 98.62 93 ALA A CA 1
ATOM 644 C C . ALA A 1 93 ? 0.524 -4.216 11.951 1.00 98.62 93 ALA A C 1
ATOM 646 O O . ALA A 1 93 ? 1.255 -4.683 11.080 1.00 98.62 93 ALA A O 1
ATOM 647 N N . ALA A 1 94 ? 0.489 -2.905 12.218 1.00 98.75 94 ALA A N 1
ATOM 648 C CA . ALA A 1 94 ? 1.353 -1.928 11.555 1.00 98.75 94 ALA A CA 1
ATOM 649 C C . ALA A 1 94 ? 2.839 -2.175 11.849 1.00 98.75 94 ALA A C 1
ATOM 651 O O . ALA A 1 94 ? 3.658 -2.143 10.936 1.00 98.75 94 ALA A O 1
ATOM 652 N N . VAL A 1 95 ? 3.188 -2.467 13.105 1.00 98.75 95 VAL A N 1
ATOM 653 C CA . VAL A 1 95 ? 4.560 -2.808 13.510 1.00 98.75 95 VAL A CA 1
ATOM 654 C C . VAL A 1 95 ? 5.018 -4.100 12.836 1.00 98.75 95 VAL A C 1
ATOM 656 O O . VAL A 1 95 ? 6.129 -4.152 12.317 1.00 98.75 95 VAL A O 1
ATOM 659 N N . ALA A 1 96 ? 4.161 -5.122 12.774 1.00 98.69 96 ALA A N 1
ATOM 660 C CA . ALA A 1 96 ? 4.466 -6.363 12.065 1.00 98.69 96 ALA A CA 1
ATOM 661 C C . ALA A 1 96 ? 4.685 -6.120 10.562 1.00 98.69 96 ALA A C 1
ATOM 663 O O . ALA A 1 96 ? 5.623 -6.659 9.976 1.00 98.69 96 ALA A O 1
ATOM 664 N N . PHE A 1 97 ? 3.867 -5.266 9.942 1.00 98.69 97 PHE A N 1
ATOM 665 C CA . PHE A 1 97 ? 4.046 -4.876 8.547 1.00 98.69 97 PHE A CA 1
ATOM 666 C C . PHE A 1 97 ? 5.362 -4.100 8.342 1.00 98.69 97 PHE A C 1
ATOM 668 O O . PHE A 1 97 ? 6.130 -4.436 7.443 1.00 98.69 97 PHE A O 1
ATOM 675 N N . ALA A 1 98 ? 5.685 -3.143 9.216 1.00 98.75 98 ALA A N 1
ATOM 676 C CA . ALA A 1 98 ? 6.952 -2.410 9.184 1.00 98.75 98 ALA A CA 1
ATOM 677 C C . ALA A 1 98 ? 8.173 -3.334 9.351 1.00 98.75 98 ALA A C 1
ATOM 679 O O . ALA A 1 98 ? 9.185 -3.160 8.676 1.00 98.75 98 ALA A O 1
ATOM 680 N N . ALA A 1 99 ? 8.081 -4.345 10.219 1.00 98.56 99 ALA A N 1
ATOM 681 C CA . ALA A 1 99 ? 9.139 -5.336 10.383 1.00 98.56 99 ALA A CA 1
ATOM 682 C C . ALA A 1 99 ? 9.347 -6.141 9.093 1.00 98.56 99 ALA A C 1
ATOM 684 O O . ALA A 1 99 ? 10.476 -6.291 8.630 1.00 98.56 99 ALA A O 1
ATOM 685 N N . VAL A 1 100 ? 8.262 -6.608 8.471 1.00 98.19 100 VAL A N 1
ATOM 686 C CA . VAL A 1 100 ? 8.320 -7.343 7.201 1.00 98.19 100 VAL A CA 1
ATOM 687 C C . VAL A 1 100 ? 8.976 -6.510 6.102 1.00 98.19 100 VAL A C 1
ATOM 689 O O . VAL A 1 100 ? 9.877 -7.015 5.437 1.00 98.19 100 VAL A O 1
ATOM 692 N N . THR A 1 101 ? 8.598 -5.240 5.929 1.00 97.25 101 THR A N 1
ATOM 693 C CA . THR A 1 101 ? 9.219 -4.384 4.903 1.00 97.25 101 THR A CA 1
ATOM 694 C C . THR A 1 101 ? 10.696 -4.118 5.197 1.00 97.25 101 THR A C 1
ATOM 696 O O . THR A 1 101 ? 11.510 -4.136 4.276 1.00 97.25 101 THR A O 1
ATOM 699 N N . ALA A 1 102 ? 11.079 -3.971 6.469 1.00 97.62 102 ALA A N 1
ATOM 700 C CA . ALA A 1 102 ? 12.476 -3.821 6.882 1.00 97.62 102 ALA A CA 1
ATOM 701 C C . ALA A 1 102 ? 13.337 -5.070 6.601 1.00 97.62 102 ALA A C 1
ATOM 703 O O . ALA A 1 102 ? 14.504 -4.949 6.205 1.00 97.62 102 ALA A O 1
ATOM 704 N N . PHE A 1 103 ? 12.771 -6.268 6.790 1.00 96.69 103 PHE A N 1
ATOM 705 C CA . PHE A 1 103 ? 13.430 -7.533 6.451 1.00 96.69 103 PHE A CA 1
ATOM 706 C C . PHE A 1 103 ? 13.442 -7.819 4.947 1.00 96.69 103 PHE A C 1
ATOM 708 O O . PHE A 1 103 ? 14.362 -8.492 4.487 1.00 96.69 103 PHE A O 1
ATOM 715 N N . GLN A 1 104 ? 12.475 -7.283 4.192 1.00 94.38 104 GLN A N 1
ATOM 716 C CA . GLN A 1 104 ? 12.391 -7.339 2.727 1.00 94.38 104 GLN A CA 1
ATOM 717 C C . GLN A 1 104 ? 13.265 -6.307 1.987 1.00 94.38 104 GLN A C 1
ATOM 719 O O . GLN A 1 104 ? 13.296 -6.317 0.762 1.00 94.38 104 GLN A O 1
ATOM 724 N N . PRO A 1 105 ? 14.143 -5.573 2.675 1.00 94.56 105 PRO A N 1
ATOM 725 C CA . PRO A 1 105 ? 14.570 -4.194 2.352 1.00 94.56 105 PRO A CA 1
ATOM 726 C C . PRO A 1 105 ? 13.657 -3.347 1.438 1.00 94.56 105 PRO A C 1
ATOM 728 O O . PRO A 1 105 ? 14.129 -2.727 0.495 1.00 94.56 105 PRO A O 1
ATOM 731 N N . ASP A 1 106 ? 12.351 -3.299 1.686 1.00 95.88 106 ASP A N 1
ATOM 732 C CA . ASP A 1 106 ? 11.405 -2.631 0.783 1.00 95.88 106 ASP A CA 1
ATOM 733 C C . ASP A 1 106 ? 11.081 -1.190 1.211 1.00 95.88 106 ASP A C 1
ATOM 735 O O . ASP A 1 106 ? 10.176 -0.941 2.018 1.00 95.88 106 ASP A O 1
ATOM 739 N N . PHE A 1 107 ? 11.821 -0.231 0.651 1.00 97.06 107 PHE A N 1
ATOM 740 C CA . PHE A 1 107 ? 11.616 1.194 0.920 1.00 97.06 107 PHE A CA 1
ATOM 741 C C . PHE A 1 107 ? 10.265 1.707 0.423 1.00 97.06 107 PHE A C 1
ATOM 743 O O . PHE A 1 107 ? 9.606 2.472 1.131 1.00 97.06 107 PHE A O 1
ATOM 750 N N . GLY A 1 108 ? 9.821 1.274 -0.761 1.00 96.38 108 GLY A N 1
ATOM 751 C CA . GLY A 1 108 ? 8.555 1.732 -1.332 1.00 96.38 108 GLY A CA 1
ATOM 752 C C . GLY A 1 108 ? 7.376 1.402 -0.427 1.00 96.38 108 GLY A C 1
ATOM 753 O O . GLY A 1 108 ? 6.542 2.258 -0.121 1.00 96.38 108 GLY A O 1
ATOM 754 N N . MET A 1 109 ? 7.361 0.176 0.086 1.00 97.94 109 MET A N 1
ATOM 755 C CA . MET A 1 109 ? 6.327 -0.297 0.994 1.00 97.94 109 MET A CA 1
ATOM 756 C C . MET A 1 109 ? 6.437 0.299 2.400 1.00 97.94 109 MET A C 1
ATOM 758 O O . MET A 1 109 ? 5.409 0.608 3.009 1.00 97.94 109 MET A O 1
ATOM 762 N N . ALA A 1 110 ? 7.654 0.499 2.916 1.00 98.38 110 ALA A N 1
ATOM 763 C CA . ALA A 1 110 ? 7.864 1.162 4.201 1.00 98.38 110 ALA A CA 1
ATOM 764 C C . ALA A 1 110 ? 7.398 2.631 4.170 1.00 98.38 110 ALA A C 1
ATOM 766 O O . ALA A 1 110 ? 6.689 3.075 5.080 1.00 98.38 110 ALA A O 1
ATOM 767 N N . LEU A 1 111 ? 7.709 3.362 3.094 1.00 98.62 111 LEU A N 1
ATOM 768 C CA . LEU A 1 111 ? 7.267 4.744 2.916 1.00 98.62 111 LEU A CA 1
ATOM 769 C C . LEU A 1 111 ? 5.743 4.828 2.755 1.00 98.62 111 LEU A C 1
ATOM 771 O O . LEU A 1 111 ? 5.104 5.662 3.396 1.00 98.62 111 LEU A O 1
ATOM 775 N N . ALA A 1 112 ? 5.141 3.928 1.971 1.00 98.50 112 ALA A N 1
ATOM 776 C CA . ALA A 1 112 ? 3.687 3.825 1.835 1.00 98.50 112 ALA A CA 1
ATOM 777 C C . ALA A 1 112 ? 2.989 3.593 3.184 1.00 98.50 112 ALA A C 1
ATOM 779 O O . ALA A 1 112 ? 2.026 4.289 3.519 1.00 98.50 112 ALA A O 1
ATOM 780 N N . LEU A 1 113 ? 3.505 2.670 4.003 1.00 98.75 113 LEU A N 1
ATOM 781 C CA . LEU A 1 113 ? 3.003 2.446 5.358 1.00 98.75 113 LEU A CA 1
ATOM 782 C C . LEU A 1 113 ? 3.133 3.711 6.220 1.00 98.75 113 LEU A C 1
ATOM 784 O O . LEU A 1 113 ? 2.162 4.121 6.856 1.00 98.75 113 LEU A O 1
ATOM 788 N N . THR A 1 114 ? 4.294 4.367 6.202 1.00 98.88 114 THR A N 1
ATOM 789 C CA . THR A 1 114 ? 4.542 5.595 6.973 1.00 98.88 114 THR A CA 1
ATOM 790 C C . THR A 1 114 ? 3.561 6.703 6.606 1.00 98.88 114 THR A C 1
ATOM 792 O O . THR A 1 114 ? 2.930 7.280 7.492 1.00 98.88 114 THR A O 1
ATOM 795 N N . CYS A 1 115 ? 3.364 6.968 5.313 1.00 98.75 115 CYS A N 1
ATOM 796 C CA . CYS A 1 115 ? 2.423 7.983 4.844 1.00 98.75 115 CYS A CA 1
ATOM 797 C C . CYS A 1 115 ? 0.965 7.628 5.182 1.00 98.75 115 CYS A C 1
ATOM 799 O O . CYS A 1 115 ? 0.191 8.511 5.550 1.00 98.75 115 CYS A O 1
ATOM 801 N N . SER A 1 116 ? 0.590 6.345 5.133 1.00 98.62 116 SER A N 1
ATOM 802 C CA . SER A 1 116 ? -0.736 5.875 5.560 1.00 98.62 116 SER A CA 1
ATOM 803 C C . SER A 1 116 ? -1.002 6.132 7.046 1.00 98.62 116 SER A C 1
ATOM 805 O O . SER A 1 116 ? -2.078 6.607 7.423 1.00 98.62 116 SER A O 1
ATOM 807 N N . VAL A 1 117 ? -0.039 5.806 7.913 1.00 98.62 117 VAL A N 1
ATOM 808 C CA . VAL A 1 117 ? -0.181 6.008 9.363 1.00 98.62 117 VAL A CA 1
ATOM 809 C C . VAL A 1 117 ? -0.107 7.500 9.706 1.00 98.62 117 VAL A C 1
ATOM 811 O O . VAL A 1 117 ? -0.871 7.967 10.547 1.00 98.62 117 VAL A O 1
ATOM 814 N N . ALA A 1 118 ? 0.716 8.283 9.002 1.00 98.62 118 ALA A N 1
ATOM 815 C CA . ALA A 1 118 ? 0.748 9.741 9.136 1.00 98.62 118 ALA A CA 1
ATOM 816 C C . ALA A 1 118 ? -0.605 10.382 8.783 1.00 98.62 118 ALA A C 1
ATOM 818 O O . ALA A 1 118 ? -1.121 11.204 9.537 1.00 98.62 118 ALA A O 1
ATOM 819 N N . ALA A 1 119 ? -1.222 9.958 7.677 1.00 98.06 119 ALA A N 1
ATOM 820 C CA . ALA A 1 119 ? -2.576 10.361 7.304 1.00 98.06 119 ALA A CA 1
ATOM 821 C C . ALA A 1 119 ? -3.611 9.989 8.382 1.00 98.06 119 ALA A C 1
ATOM 823 O O . ALA A 1 119 ? -4.486 10.790 8.709 1.00 98.06 119 ALA A O 1
ATOM 824 N N . THR A 1 120 ? -3.474 8.808 8.991 1.00 97.31 120 THR A N 1
ATOM 825 C CA . THR A 1 120 ? -4.318 8.375 10.118 1.00 97.31 120 THR A CA 1
ATOM 826 C C . THR A 1 120 ? -4.148 9.296 11.333 1.00 97.31 120 THR A C 1
ATOM 828 O O . THR A 1 120 ? -5.146 9.691 11.936 1.00 97.31 120 THR A O 1
ATOM 831 N N . LEU A 1 121 ? -2.918 9.720 11.657 1.00 97.62 121 LEU A N 1
ATOM 832 C CA . LEU A 1 121 ? -2.624 10.642 12.767 1.00 97.62 121 LEU A CA 1
ATOM 833 C C . LEU A 1 121 ? -3.283 12.018 12.623 1.00 97.62 121 LEU A C 1
ATOM 835 O O . LEU A 1 121 ? -3.545 12.678 13.629 1.00 97.62 121 LEU A O 1
ATOM 839 N N . VAL A 1 122 ? -3.591 12.462 11.401 1.00 96.25 122 VAL A N 1
ATOM 840 C CA . VAL A 1 122 ? -4.337 13.715 11.185 1.00 96.25 122 VAL A CA 1
ATOM 841 C C . VAL A 1 122 ? -5.740 13.632 11.799 1.00 96.25 122 VAL A C 1
ATOM 843 O O . VAL A 1 122 ? -6.244 14.633 12.313 1.00 96.25 122 VAL A O 1
ATOM 846 N N . VAL A 1 123 ? -6.344 12.438 11.783 1.00 94.12 123 VAL A N 1
ATOM 847 C CA . VAL A 1 123 ? -7.713 12.181 12.253 1.00 94.12 123 VAL A CA 1
ATOM 848 C C . VAL A 1 123 ? -7.736 11.583 13.663 1.00 94.12 123 VAL A C 1
ATOM 850 O O . VAL A 1 123 ? -8.582 11.959 14.470 1.00 94.12 123 VAL A O 1
ATOM 853 N N . ARG A 1 124 ? -6.811 10.669 13.984 1.00 94.12 124 ARG A N 1
ATOM 854 C CA . ARG A 1 124 ? -6.734 9.957 15.268 1.00 94.12 124 ARG A CA 1
ATOM 855 C C . ARG A 1 124 ? -5.350 10.113 15.896 1.00 94.12 124 ARG A C 1
ATOM 857 O O . ARG A 1 124 ? -4.395 9.469 15.475 1.00 94.12 124 ARG A O 1
ATOM 864 N N . ARG A 1 125 ? -5.267 10.939 16.942 1.00 95.38 125 ARG A N 1
ATOM 865 C CA . ARG A 1 125 ? -4.033 11.235 17.690 1.00 95.38 125 ARG A CA 1
ATOM 866 C C . ARG A 1 125 ? -3.985 10.465 19.006 1.00 95.38 125 ARG A C 1
ATOM 868 O O . ARG A 1 125 ? -4.180 11.044 20.070 1.00 95.38 125 ARG A O 1
ATOM 875 N N . ASP A 1 126 ? -3.755 9.162 18.928 1.00 97.12 126 ASP A N 1
ATOM 876 C CA . ASP A 1 126 ? -3.575 8.310 20.103 1.00 97.12 126 ASP A CA 1
ATOM 877 C C . ASP A 1 126 ? -2.157 7.717 20.166 1.00 97.12 126 ASP A C 1
ATOM 879 O O . ASP A 1 126 ? -1.417 7.674 19.177 1.00 97.12 126 ASP A O 1
ATOM 883 N N . LEU A 1 127 ? -1.761 7.281 21.366 1.00 98.12 127 LEU A N 1
ATOM 884 C CA . LEU A 1 127 ? -0.440 6.700 21.605 1.00 98.12 127 LEU A CA 1
ATOM 885 C C . LEU A 1 127 ? -0.169 5.450 20.742 1.00 98.12 127 LEU A C 1
ATOM 887 O O . LEU A 1 127 ? 0.930 5.365 20.189 1.00 98.12 127 LEU A O 1
ATOM 891 N N . PRO A 1 128 ? -1.123 4.512 20.550 1.00 98.50 128 PRO A N 1
ATOM 892 C CA . PRO A 1 128 ? -0.908 3.378 19.658 1.00 98.50 128 PRO A CA 1
ATOM 893 C C . PRO A 1 128 ? -0.586 3.808 18.224 1.00 98.50 128 PRO A C 1
ATOM 895 O O . PRO A 1 128 ? 0.340 3.263 17.620 1.00 98.50 128 PRO A O 1
ATOM 898 N N . THR A 1 129 ? -1.322 4.766 17.650 1.00 98.31 129 THR A N 1
ATOM 899 C CA . THR A 1 129 ? -1.075 5.218 16.272 1.00 98.31 129 THR A CA 1
ATOM 900 C C . THR A 1 129 ? 0.280 5.924 16.177 1.00 98.31 129 THR A C 1
ATOM 902 O O . THR A 1 129 ? 1.010 5.718 15.208 1.00 98.31 129 THR A O 1
ATOM 905 N N . LEU A 1 130 ? 0.666 6.698 17.199 1.00 98.50 130 LEU A N 1
ATOM 906 C CA . LEU A 1 130 ? 1.980 7.342 17.250 1.00 98.50 130 LEU A CA 1
ATOM 907 C C . LEU A 1 130 ? 3.126 6.318 17.306 1.00 98.50 130 LEU A C 1
ATOM 909 O O . LEU A 1 130 ? 4.118 6.471 16.595 1.00 98.50 130 LEU A O 1
ATOM 913 N N . ALA A 1 131 ? 2.979 5.251 18.095 1.00 98.38 131 ALA A N 1
ATOM 914 C CA . ALA A 1 131 ? 3.955 4.163 18.149 1.00 98.38 131 ALA A CA 1
ATOM 915 C C . ALA A 1 131 ? 4.079 3.440 16.795 1.00 98.38 131 ALA A C 1
ATOM 917 O O . ALA A 1 131 ? 5.188 3.211 16.313 1.00 98.38 131 ALA A O 1
ATOM 918 N N . ALA A 1 132 ? 2.949 3.150 16.140 1.00 98.62 132 ALA A N 1
ATOM 919 C CA . ALA A 1 132 ? 2.936 2.575 14.795 1.00 98.62 132 ALA A CA 1
ATOM 920 C C . ALA A 1 132 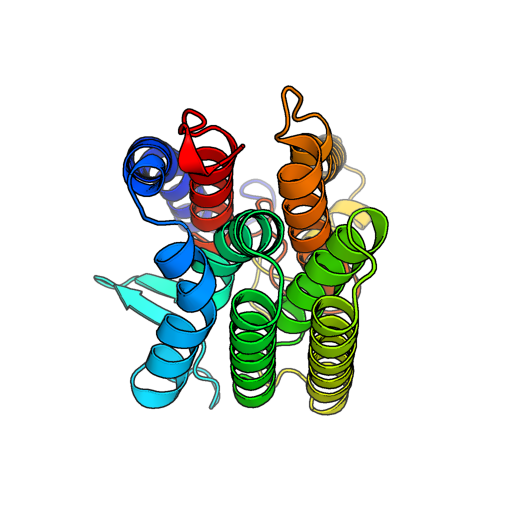? 3.647 3.478 13.774 1.00 98.62 132 ALA A C 1
ATOM 922 O O . ALA A 1 132 ? 4.424 2.985 12.956 1.00 98.62 132 ALA A O 1
ATOM 923 N N . PHE A 1 133 ? 3.421 4.794 13.845 1.00 98.81 133 PHE A N 1
ATOM 924 C CA . PHE A 1 133 ? 4.090 5.767 12.984 1.00 98.81 133 PHE A CA 1
ATOM 925 C C . PHE A 1 133 ? 5.604 5.763 13.203 1.00 98.81 133 PHE A C 1
ATOM 927 O O . PHE A 1 133 ? 6.352 5.691 12.232 1.00 98.81 133 PHE A O 1
ATOM 934 N N . ALA A 1 134 ? 6.057 5.781 14.460 1.00 98.75 134 ALA A N 1
ATOM 935 C CA . ALA A 1 134 ? 7.478 5.737 14.783 1.00 98.75 134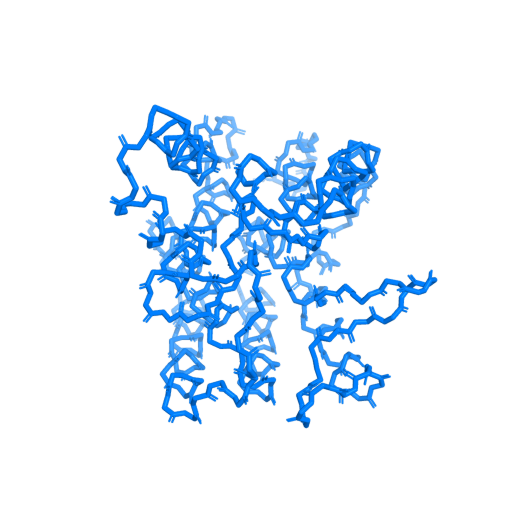 ALA A CA 1
ATOM 936 C C . ALA A 1 134 ? 8.150 4.472 14.221 1.00 98.75 134 ALA A C 1
ATOM 938 O O . ALA A 1 134 ? 9.192 4.567 13.578 1.00 98.75 134 ALA A O 1
ATOM 939 N N . CYS A 1 135 ? 7.533 3.296 14.382 1.00 98.75 135 CYS A N 1
ATOM 940 C CA . CYS A 1 135 ? 8.064 2.049 13.826 1.00 98.75 135 CYS A CA 1
ATOM 941 C C . CYS A 1 135 ? 8.083 2.039 12.289 1.00 98.75 135 CYS A C 1
ATOM 943 O O . CYS A 1 135 ? 9.072 1.605 11.700 1.00 98.75 135 CYS A O 1
ATOM 945 N N . ALA A 1 136 ? 7.033 2.539 11.631 1.00 98.81 136 ALA A N 1
ATOM 946 C CA . ALA A 1 136 ? 6.991 2.645 10.172 1.00 98.81 136 ALA A CA 1
ATOM 947 C C . ALA A 1 136 ? 8.056 3.621 9.635 1.00 98.81 136 ALA A C 1
ATOM 949 O O . ALA A 1 136 ? 8.766 3.307 8.675 1.00 98.81 136 ALA A O 1
ATOM 950 N N . ALA A 1 137 ? 8.233 4.766 10.298 1.00 98.81 137 ALA A N 1
ATOM 951 C CA . ALA A 1 137 ? 9.259 5.745 9.956 1.00 98.81 137 ALA A CA 1
ATOM 952 C C . ALA A 1 137 ? 10.670 5.164 10.135 1.00 98.81 137 ALA A C 1
ATOM 954 O O . ALA A 1 137 ? 11.505 5.303 9.243 1.00 98.81 137 ALA A O 1
ATOM 955 N N . LEU A 1 138 ? 10.924 4.441 11.233 1.00 98.75 138 LEU A N 1
ATOM 956 C CA . LEU A 1 138 ? 12.191 3.735 11.449 1.00 98.75 138 LEU A CA 1
ATOM 957 C C . LEU A 1 138 ? 12.447 2.677 10.370 1.00 98.75 138 LEU A C 1
ATOM 959 O O . LEU A 1 138 ? 13.555 2.617 9.844 1.00 98.75 138 LEU A O 1
ATOM 963 N N . ALA A 1 139 ? 11.437 1.890 9.986 1.00 98.62 139 ALA A N 1
ATOM 964 C CA . ALA A 1 139 ? 11.559 0.938 8.881 1.00 98.62 139 ALA A CA 1
ATOM 965 C C . ALA A 1 139 ? 11.859 1.643 7.547 1.00 98.62 139 ALA A C 1
ATOM 967 O O . ALA A 1 139 ? 12.656 1.150 6.754 1.00 98.62 139 ALA A O 1
ATOM 968 N N . THR A 1 140 ? 11.281 2.822 7.311 1.00 98.62 140 THR A N 1
ATOM 969 C CA . THR A 1 140 ? 11.549 3.636 6.113 1.00 98.62 140 THR A CA 1
ATOM 970 C C . THR A 1 140 ? 12.990 4.139 6.091 1.00 98.62 140 THR A C 1
ATOM 972 O O . THR A 1 140 ? 13.674 4.001 5.083 1.00 98.62 140 THR A O 1
ATOM 975 N N . VAL A 1 141 ? 13.491 4.660 7.214 1.00 98.44 141 VAL A N 1
ATOM 976 C CA . VAL A 1 141 ? 14.895 5.086 7.341 1.00 98.44 141 VAL A CA 1
ATOM 977 C C . VAL A 1 141 ? 15.840 3.897 7.170 1.00 98.44 141 VAL A C 1
ATOM 979 O O . VAL A 1 141 ? 16.823 3.990 6.442 1.00 98.44 141 VAL A O 1
ATOM 982 N N . TRP A 1 142 ? 15.525 2.763 7.797 1.00 98.12 142 TRP A N 1
ATOM 983 C CA . TRP A 1 142 ? 16.315 1.540 7.696 1.00 98.12 142 TRP A CA 1
ATOM 984 C C . TRP A 1 142 ? 16.399 1.011 6.262 1.00 98.12 142 TRP A C 1
ATOM 986 O O . TRP A 1 142 ? 17.486 0.705 5.781 1.00 98.12 142 TRP A O 1
ATOM 996 N N . THR A 1 143 ? 15.265 0.915 5.569 1.00 96.94 143 THR A N 1
ATOM 997 C CA . THR A 1 143 ? 15.209 0.435 4.179 1.00 96.94 143 THR A CA 1
ATOM 998 C C . THR A 1 143 ? 15.892 1.403 3.217 1.00 96.94 143 THR A C 1
ATOM 1000 O O . THR A 1 143 ? 16.611 0.955 2.329 1.00 96.94 143 THR A O 1
ATOM 1003 N N . ALA A 1 144 ? 15.763 2.716 3.439 1.00 96.44 144 ALA A N 1
ATOM 1004 C CA . ALA A 1 144 ? 16.506 3.723 2.686 1.00 96.44 144 ALA A CA 1
ATOM 1005 C C . ALA A 1 144 ? 18.024 3.590 2.884 1.00 96.44 144 ALA A C 1
ATOM 1007 O O . ALA A 1 144 ? 18.777 3.636 1.916 1.00 96.44 144 ALA A O 1
ATOM 1008 N N . TRP A 1 145 ? 18.474 3.404 4.130 1.00 96.81 145 TRP A N 1
ATOM 1009 C CA . TRP A 1 145 ? 19.894 3.259 4.456 1.00 96.81 145 TRP A CA 1
ATOM 1010 C C . TRP A 1 145 ? 20.493 1.956 3.919 1.00 96.81 145 TRP A C 1
ATOM 1012 O O . TRP A 1 145 ? 21.605 1.958 3.398 1.00 96.81 145 TRP A O 1
ATOM 1022 N N . ARG A 1 146 ? 19.751 0.849 4.029 1.00 94.38 146 ARG A N 1
ATOM 1023 C CA . ARG A 1 146 ? 20.172 -0.464 3.526 1.00 94.38 146 ARG A CA 1
ATOM 1024 C C . ARG A 1 146 ? 20.269 -0.492 1.998 1.00 94.38 146 ARG A C 1
ATOM 1026 O O . ARG A 1 146 ? 21.099 -1.228 1.472 1.00 94.38 146 ARG A O 1
ATOM 1033 N N . GLY A 1 147 ? 19.444 0.308 1.321 1.00 89.44 147 GLY A N 1
ATOM 1034 C CA . GLY A 1 147 ? 19.318 0.316 -0.131 1.00 89.44 147 GLY A CA 1
ATOM 1035 C C . GLY A 1 147 ? 18.555 -0.901 -0.656 1.00 89.44 147 GLY A C 1
ATOM 1036 O O . GLY A 1 147 ? 18.472 -1.945 -0.001 1.00 89.44 147 GLY A O 1
ATOM 1037 N N . ASP A 1 148 ? 17.987 -0.756 -1.851 1.00 88.81 148 ASP A N 1
ATOM 1038 C CA . ASP A 1 148 ? 17.378 -1.874 -2.568 1.00 88.81 148 ASP A CA 1
ATOM 1039 C C . ASP A 1 148 ? 18.444 -2.526 -3.462 1.00 88.81 148 ASP A C 1
ATOM 1041 O O . ASP A 1 148 ? 19.007 -1.830 -4.310 1.00 88.81 148 ASP A O 1
ATOM 1045 N N . PRO A 1 149 ? 18.782 -3.816 -3.272 1.00 88.06 149 PRO A N 1
ATOM 1046 C CA . PRO A 1 149 ? 19.787 -4.474 -4.103 1.00 88.06 149 PRO A CA 1
ATOM 1047 C C . PRO A 1 149 ? 19.281 -4.791 -5.515 1.00 88.06 149 PRO A C 1
ATOM 1049 O O . PRO A 1 149 ? 20.098 -5.129 -6.362 1.00 88.06 149 PRO A O 1
ATOM 1052 N N . LEU A 1 150 ? 17.966 -4.705 -5.752 1.00 89.00 150 LEU A N 1
ATOM 1053 C CA . LEU A 1 150 ? 17.346 -5.096 -7.012 1.00 89.00 150 LEU A CA 1
ATOM 1054 C C . LEU A 1 150 ? 17.749 -4.180 -8.166 1.00 89.00 150 LEU A C 1
ATOM 1056 O O . LEU A 1 150 ? 17.674 -2.952 -8.079 1.00 89.00 150 LEU A O 1
ATOM 1060 N N . SER A 1 151 ? 18.099 -4.802 -9.289 1.00 87.94 151 SER A N 1
ATOM 1061 C CA . SER A 1 151 ? 18.240 -4.097 -10.555 1.00 87.94 151 SER A CA 1
ATOM 1062 C C . SER A 1 151 ? 16.913 -3.500 -11.033 1.00 87.94 151 SER A C 1
ATOM 1064 O O . SER A 1 151 ? 15.841 -4.098 -10.901 1.00 87.94 151 SER A O 1
ATOM 1066 N N . ALA A 1 152 ? 16.998 -2.302 -11.616 1.00 87.88 152 ALA A N 1
ATOM 1067 C CA . ALA A 1 152 ? 15.799 -1.579 -11.990 1.00 87.88 152 ALA A CA 1
ATOM 1068 C C . ALA A 1 152 ? 15.071 -2.238 -13.172 1.00 87.88 152 ALA A C 1
ATOM 1070 O O . ALA A 1 152 ? 15.674 -2.489 -14.222 1.00 87.88 152 ALA A O 1
ATOM 1071 N N . VAL A 1 153 ? 13.761 -2.460 -13.052 1.00 85.69 153 VAL A N 1
ATOM 1072 C CA . VAL A 1 153 ? 12.975 -3.150 -14.086 1.00 85.69 153 VAL A CA 1
ATOM 1073 C C . VAL A 1 153 ? 12.465 -2.160 -15.147 1.00 85.69 153 VAL A C 1
ATOM 1075 O O . VAL A 1 153 ? 11.688 -1.243 -14.839 1.00 85.69 153 VAL A O 1
ATOM 1078 N N . PRO A 1 154 ? 12.814 -2.349 -16.438 1.00 84.94 154 PRO A N 1
ATOM 1079 C CA . PRO A 1 154 ? 12.379 -1.456 -17.506 1.00 84.94 154 PRO A CA 1
ATOM 1080 C C . PRO A 1 154 ? 10.855 -1.328 -17.595 1.00 84.94 154 PRO A C 1
ATOM 1082 O O . PRO A 1 154 ? 10.132 -2.322 -17.604 1.00 84.94 154 PRO A O 1
ATOM 1085 N N . PHE A 1 155 ? 10.374 -0.089 -17.742 1.00 83.12 155 PHE A N 1
ATOM 1086 C CA . PHE A 1 155 ? 8.949 0.269 -17.871 1.00 83.12 155 PHE A CA 1
ATOM 1087 C C . PHE A 1 155 ? 8.080 -0.002 -16.626 1.00 83.12 155 PHE A C 1
ATOM 1089 O O . PHE A 1 155 ? 6.888 0.301 -16.639 1.00 83.12 155 PHE A O 1
ATOM 1096 N N . VAL A 1 156 ? 8.659 -0.526 -15.548 1.00 80.69 156 VAL A N 1
ATOM 1097 C CA . VAL A 1 156 ? 8.016 -0.654 -14.230 1.00 80.69 156 VAL A CA 1
ATOM 1098 C C . VAL A 1 156 ? 8.479 0.480 -13.317 1.00 80.69 156 VAL A C 1
ATOM 1100 O O . VAL A 1 156 ? 7.671 1.105 -12.627 1.00 80.69 156 VAL A O 1
ATOM 1103 N N . GLU A 1 157 ? 9.771 0.790 -13.386 1.00 85.69 157 GLU A N 1
ATOM 1104 C CA . GLU A 1 157 ? 10.468 1.735 -12.515 1.00 85.69 157 GLU A CA 1
ATOM 1105 C C . GLU A 1 157 ? 11.030 2.920 -13.313 1.00 85.69 157 GLU A C 1
ATOM 1107 O O . GLU A 1 157 ? 11.201 2.851 -14.536 1.00 85.69 157 GLU A O 1
ATOM 1112 N N . GLY A 1 158 ? 11.246 4.058 -12.641 1.00 85.31 158 GLY A N 1
ATOM 1113 C CA . GLY A 1 158 ? 11.681 5.311 -13.287 1.00 85.31 158 GLY A CA 1
ATOM 1114 C C . GLY A 1 158 ? 10.642 5.921 -14.244 1.00 85.31 158 GLY A C 1
ATOM 1115 O O . GLY A 1 158 ? 10.931 6.828 -15.028 1.00 85.31 158 GLY A O 1
ATOM 1116 N N . VAL A 1 159 ? 9.422 5.386 -14.216 1.00 86.69 159 VAL A N 1
ATOM 1117 C CA . VAL A 1 159 ? 8.316 5.720 -15.114 1.00 86.69 159 VAL A CA 1
ATOM 1118 C C . VAL A 1 159 ? 7.845 7.154 -14.918 1.00 86.69 159 VAL A C 1
ATOM 1120 O O . VAL A 1 159 ? 7.622 7.868 -15.894 1.00 86.69 159 VAL A O 1
ATOM 1123 N N . VAL A 1 160 ? 7.700 7.581 -13.664 1.00 86.81 160 VAL A N 1
ATOM 1124 C CA . VAL A 1 160 ? 7.185 8.913 -13.332 1.00 86.81 160 VAL A CA 1
ATOM 1125 C C . VAL A 1 160 ? 8.176 9.989 -13.758 1.00 86.81 160 VAL A C 1
ATOM 1127 O O . VAL A 1 160 ? 7.772 10.950 -14.406 1.00 86.81 160 VAL A O 1
ATOM 1130 N N . GLN A 1 161 ? 9.470 9.790 -13.499 1.00 87.19 161 GLN A N 1
ATOM 1131 C CA . GLN A 1 161 ? 10.530 10.703 -13.927 1.00 87.19 161 GLN A CA 1
ATOM 1132 C C . GLN A 1 161 ? 10.593 10.808 -15.449 1.00 87.19 161 GLN A C 1
ATOM 1134 O O . GLN A 1 161 ? 10.689 11.910 -15.980 1.00 87.19 161 GLN A O 1
ATOM 1139 N N . ARG A 1 162 ? 10.486 9.676 -16.158 1.00 87.00 162 ARG A N 1
ATOM 1140 C CA . ARG A 1 162 ? 10.471 9.665 -17.626 1.00 87.00 162 ARG A CA 1
ATOM 1141 C C . ARG A 1 162 ? 9.272 10.421 -18.191 1.00 87.00 162 ARG A C 1
ATOM 1143 O O . ARG A 1 162 ? 9.433 11.223 -19.098 1.00 87.00 162 ARG A O 1
ATOM 1150 N N . MET A 1 163 ? 8.072 10.192 -17.656 1.00 86.94 163 MET A N 1
ATOM 1151 C CA . MET A 1 163 ? 6.882 10.932 -18.091 1.00 86.94 163 MET A CA 1
ATOM 1152 C C . MET A 1 163 ? 7.012 12.429 -17.793 1.00 86.94 163 MET A C 1
ATOM 1154 O O . MET A 1 163 ? 6.616 13.255 -18.613 1.00 86.94 163 MET A O 1
ATOM 1158 N N . ALA A 1 164 ? 7.592 12.782 -16.645 1.00 86.50 164 ALA A N 1
ATOM 1159 C CA . ALA A 1 164 ? 7.816 14.172 -16.272 1.00 86.50 164 ALA A CA 1
ATOM 1160 C C . ALA A 1 164 ? 8.804 14.885 -17.209 1.00 86.50 164 ALA A C 1
ATOM 1162 O O . ALA A 1 164 ? 8.626 16.076 -17.443 1.00 86.50 164 ALA A O 1
ATOM 1163 N N . SER A 1 165 ? 9.798 14.179 -17.764 1.00 88.00 165 SER A N 1
ATOM 1164 C CA . SER A 1 165 ? 10.779 14.754 -18.695 1.00 88.00 165 SER A CA 1
ATOM 1165 C C . SER A 1 165 ? 10.367 14.708 -20.171 1.00 88.00 165 SER A C 1
ATOM 1167 O O . SER A 1 165 ? 10.864 15.501 -20.964 1.00 88.00 165 SER A O 1
ATOM 1169 N N . GLU A 1 166 ? 9.466 13.803 -20.566 1.00 86.81 166 GLU A N 1
ATOM 1170 C CA . GLU A 1 166 ? 9.013 13.662 -21.959 1.00 86.81 166 GLU A CA 1
ATOM 1171 C C . GLU A 1 166 ? 8.070 14.800 -22.395 1.00 86.81 166 GLU A C 1
ATOM 1173 O O . GLU A 1 166 ? 7.982 15.109 -23.580 1.00 86.81 166 GLU A O 1
ATOM 1178 N N . HIS A 1 167 ? 7.346 15.419 -21.451 1.00 83.25 167 HIS A N 1
ATOM 1179 C CA . HIS A 1 167 ? 6.382 16.515 -21.669 1.00 83.25 167 HIS A CA 1
ATOM 1180 C C . HIS A 1 167 ? 5.306 16.268 -22.753 1.00 83.25 167 HIS A C 1
ATOM 1182 O O . HIS A 1 167 ? 4.602 17.194 -23.159 1.00 83.25 167 HIS A O 1
ATOM 1188 N N . SER A 1 168 ? 5.125 15.028 -23.213 1.00 89.69 168 SER A N 1
ATOM 1189 C CA . SER A 1 168 ? 4.098 14.679 -24.194 1.00 89.69 168 SER A CA 1
ATOM 1190 C C . SER A 1 168 ? 2.695 14.768 -23.579 1.00 89.69 168 SER A C 1
ATOM 1192 O O . SER A 1 168 ? 2.505 14.553 -22.380 1.00 89.69 168 SER A O 1
ATOM 1194 N N . ALA A 1 169 ? 1.671 15.044 -24.396 1.00 89.12 169 ALA A N 1
ATOM 1195 C CA . ALA A 1 169 ? 0.287 15.117 -23.911 1.00 89.12 169 ALA A CA 1
ATOM 1196 C C . ALA A 1 169 ? -0.141 13.823 -23.189 1.00 89.12 169 ALA A C 1
ATOM 1198 O O . ALA A 1 169 ? -0.787 13.870 -22.145 1.00 89.12 169 ALA A O 1
ATOM 1199 N N . ALA A 1 170 ? 0.283 12.662 -23.700 1.00 86.94 170 ALA A N 1
ATOM 1200 C CA . ALA A 1 170 ? 0.023 11.369 -23.075 1.00 86.94 170 ALA A CA 1
ATOM 1201 C C . ALA A 1 170 ? 0.706 11.226 -21.702 1.00 86.94 170 ALA A C 1
ATOM 1203 O O . ALA A 1 170 ? 0.102 10.679 -20.776 1.00 86.94 170 ALA A O 1
ATOM 1204 N N . ALA A 1 171 ? 1.936 11.727 -21.553 1.00 88.06 171 ALA A N 1
ATOM 1205 C CA . ALA A 1 171 ? 2.650 11.728 -20.280 1.00 88.06 171 ALA A CA 1
ATOM 1206 C C . ALA A 1 171 ? 1.964 12.637 -19.249 1.00 88.06 171 ALA A C 1
ATOM 1208 O O . ALA A 1 171 ? 1.715 12.206 -18.123 1.00 88.06 171 ALA A O 1
ATOM 1209 N N . LEU A 1 172 ? 1.562 13.847 -19.652 1.00 90.00 172 LEU A N 1
ATOM 1210 C CA . LEU A 1 172 ? 0.836 14.784 -18.789 1.00 90.00 172 LEU A CA 1
ATOM 1211 C C . LEU A 1 172 ? -0.521 14.226 -18.341 1.00 90.00 172 LEU A C 1
ATOM 1213 O O . LEU A 1 172 ? -0.846 14.292 -17.157 1.00 90.00 172 LEU A O 1
ATOM 1217 N N . ILE A 1 173 ? -1.285 13.616 -19.254 1.00 91.62 173 ILE A N 1
ATOM 1218 C CA . ILE A 1 173 ? -2.550 12.943 -18.919 1.00 91.62 173 ILE A CA 1
ATOM 1219 C C . ILE A 1 173 ? -2.302 11.799 -17.929 1.00 91.62 173 ILE A C 1
ATOM 1221 O O . ILE A 1 173 ? -3.031 11.667 -16.951 1.00 91.62 173 ILE A O 1
ATOM 1225 N N . SER A 1 174 ? -1.258 10.995 -18.140 1.00 89.62 174 SER A N 1
ATOM 1226 C CA . SER A 1 174 ? -0.931 9.875 -17.248 1.00 89.62 174 SER A CA 1
ATOM 1227 C C . SER A 1 174 ? -0.558 10.352 -15.841 1.00 89.62 174 SER A C 1
ATOM 1229 O O . SER A 1 174 ? -1.023 9.778 -14.858 1.00 89.62 174 SER A O 1
ATOM 1231 N N . LEU A 1 175 ? 0.224 11.431 -15.729 1.00 91.69 175 LEU A N 1
ATOM 1232 C CA . LEU A 1 175 ? 0.568 12.053 -14.446 1.00 91.69 175 LEU A CA 1
ATOM 1233 C C . LEU A 1 175 ? -0.660 12.657 -13.755 1.00 91.69 175 LEU A C 1
ATOM 1235 O O . LEU A 1 175 ? -0.838 12.466 -12.553 1.00 91.69 175 LEU A O 1
ATOM 1239 N N . ALA A 1 176 ? -1.536 13.331 -14.504 1.00 93.12 176 ALA A N 1
ATOM 1240 C CA . ALA A 1 176 ? -2.781 13.875 -13.969 1.00 93.12 176 ALA A CA 1
ATOM 1241 C C . ALA A 1 176 ? -3.709 12.765 -13.449 1.00 93.12 176 ALA A C 1
ATOM 1243 O O . ALA A 1 176 ? -4.269 12.888 -12.361 1.00 93.12 176 ALA A O 1
ATOM 1244 N N . LEU A 1 177 ? -3.829 11.653 -14.183 1.00 93.56 177 LEU A N 1
ATOM 1245 C CA . LEU A 1 177 ? -4.600 10.486 -13.753 1.00 93.56 177 LEU A CA 1
ATOM 1246 C C . LEU A 1 177 ? -3.980 9.800 -12.533 1.00 93.56 177 LEU A C 1
ATOM 1248 O O . LEU A 1 177 ? -4.720 9.378 -11.650 1.00 93.56 177 LEU A O 1
ATOM 1252 N N . LEU A 1 178 ? -2.650 9.721 -12.438 1.00 94.44 178 LEU A N 1
ATOM 1253 C CA . LEU A 1 178 ? -1.968 9.194 -11.254 1.00 94.44 178 LEU A CA 1
ATOM 1254 C C . LEU A 1 178 ? -2.216 10.071 -10.022 1.00 94.44 178 LEU A C 1
ATOM 1256 O O . LEU A 1 178 ? -2.541 9.557 -8.950 1.00 94.44 178 LEU A O 1
ATOM 1260 N N . ALA A 1 179 ? -2.100 11.392 -10.173 1.00 94.56 179 ALA A N 1
ATOM 1261 C CA . ALA A 1 179 ? -2.394 12.344 -9.109 1.00 94.56 179 ALA A CA 1
ATOM 1262 C C . ALA A 1 179 ? -3.863 12.243 -8.674 1.00 94.56 179 ALA A C 1
ATOM 1264 O O . ALA A 1 179 ? -4.152 12.159 -7.479 1.00 94.56 179 ALA A O 1
ATOM 1265 N N . LEU A 1 180 ? -4.785 12.159 -9.639 1.00 95.31 180 LEU A N 1
ATOM 1266 C CA . LEU A 1 180 ? -6.204 11.959 -9.371 1.00 95.31 180 LEU A CA 1
ATOM 1267 C C . LEU A 1 180 ? -6.454 10.634 -8.650 1.00 95.31 180 LEU A C 1
ATOM 1269 O O . LEU A 1 180 ? -7.133 10.637 -7.635 1.00 95.31 180 LEU A O 1
ATOM 1273 N N . ALA A 1 181 ? -5.887 9.518 -9.108 1.00 94.12 181 ALA A N 1
ATOM 1274 C CA . ALA A 1 181 ? -6.044 8.216 -8.459 1.00 94.12 181 ALA A CA 1
ATOM 1275 C C . ALA A 1 181 ? -5.459 8.198 -7.037 1.00 94.12 181 ALA A C 1
ATOM 1277 O O . ALA A 1 181 ? -6.015 7.561 -6.144 1.00 94.12 181 ALA A O 1
ATOM 1278 N N . THR A 1 182 ? -4.374 8.933 -6.799 1.00 95.38 182 THR A N 1
ATOM 1279 C CA . THR A 1 182 ? -3.774 9.076 -5.466 1.00 95.38 182 THR A CA 1
ATOM 1280 C C . THR A 1 182 ? -4.680 9.874 -4.528 1.00 95.38 182 THR A C 1
ATOM 1282 O O . THR A 1 182 ? -4.865 9.491 -3.375 1.00 95.38 182 THR A O 1
ATOM 1285 N N . ALA A 1 183 ? -5.276 10.965 -5.017 1.00 95.25 183 ALA A N 1
ATOM 1286 C CA . ALA A 1 183 ? -6.102 11.859 -4.209 1.00 95.25 183 ALA A CA 1
ATOM 1287 C C . ALA A 1 183 ? -7.575 11.420 -4.099 1.00 95.25 183 ALA A C 1
ATOM 1289 O O . ALA A 1 183 ? -8.223 11.713 -3.095 1.00 95.25 183 ALA A O 1
ATOM 1290 N N . ALA A 1 184 ? -8.114 10.705 -5.088 1.00 94.94 184 ALA A N 1
ATOM 1291 C CA . ALA A 1 184 ? -9.528 10.336 -5.189 1.00 94.94 184 ALA A CA 1
ATOM 1292 C C . ALA A 1 184 ? -10.100 9.653 -3.934 1.00 94.94 184 ALA A C 1
ATOM 1294 O O . ALA A 1 184 ? -11.225 9.997 -3.562 1.00 94.94 184 ALA A O 1
ATOM 1295 N N . PRO A 1 185 ? -9.375 8.769 -3.214 1.00 95.19 185 PRO A N 1
ATOM 1296 C CA . PRO A 1 185 ? -9.887 8.187 -1.976 1.00 95.19 185 PRO A CA 1
ATOM 1297 C C . PRO A 1 185 ? -10.297 9.228 -0.921 1.00 95.19 185 PRO A C 1
ATOM 1299 O O . PRO A 1 185 ? -11.257 8.991 -0.187 1.00 95.19 185 PRO A O 1
ATOM 1302 N N . THR A 1 186 ? -9.653 10.402 -0.881 1.00 94.12 186 THR A N 1
ATOM 1303 C CA . THR A 1 186 ? -9.993 11.502 0.049 1.00 94.12 186 THR A CA 1
ATOM 1304 C C . THR A 1 186 ? -11.360 12.133 -0.219 1.00 94.12 186 THR A C 1
ATOM 1306 O O . THR A 1 186 ? -11.938 12.746 0.674 1.00 94.12 186 THR A O 1
ATOM 1309 N N . LEU A 1 187 ? -11.921 11.942 -1.418 1.00 92.88 187 LEU A N 1
ATOM 1310 C CA . LEU A 1 187 ? -13.249 12.440 -1.788 1.00 92.88 187 LEU A CA 1
ATOM 1311 C C . LEU A 1 187 ? -14.384 11.587 -1.196 1.00 92.88 187 LEU A C 1
ATOM 1313 O O . LEU A 1 187 ? -15.559 11.924 -1.352 1.00 92.88 187 LEU A O 1
ATOM 1317 N N . SER A 1 188 ? -14.052 10.486 -0.516 1.00 90.38 188 SER A N 1
ATOM 1318 C CA . SER A 1 188 ? -15.026 9.592 0.111 1.00 90.38 188 SER A CA 1
ATOM 1319 C C . SER A 1 188 ? -15.792 10.298 1.232 1.00 90.38 188 SER A C 1
ATOM 1321 O O . SER A 1 188 ? -15.202 10.842 2.165 1.00 90.38 188 SER A O 1
ATOM 1323 N N . ARG A 1 189 ? -17.126 10.251 1.164 1.00 86.00 189 ARG A N 1
ATOM 1324 C CA . ARG A 1 189 ? -18.042 10.855 2.149 1.00 86.00 189 ARG A CA 1
ATOM 1325 C C . ARG A 1 189 ? -18.677 9.794 3.054 1.00 86.00 189 ARG A C 1
ATOM 1327 O O . ARG A 1 189 ? -18.265 8.637 3.037 1.00 86.00 189 ARG A O 1
ATOM 1334 N N . GLU A 1 190 ? -19.646 10.200 3.876 1.00 82.44 190 GLU A N 1
ATOM 1335 C CA . GLU A 1 190 ? -20.499 9.284 4.658 1.00 82.44 190 GLU A CA 1
ATOM 1336 C C . GLU A 1 190 ? -19.713 8.400 5.644 1.00 82.44 190 GLU A C 1
ATOM 1338 O O . GLU A 1 190 ? -19.832 7.180 5.657 1.00 82.44 190 GLU A O 1
ATOM 1343 N N . GLY A 1 191 ? -18.834 9.009 6.447 1.00 81.69 191 GLY A N 1
ATOM 1344 C CA . GLY A 1 191 ? -18.022 8.284 7.437 1.00 81.69 191 GLY A CA 1
ATOM 1345 C C . GLY A 1 191 ? -16.823 7.523 6.856 1.00 81.69 191 GLY A C 1
ATOM 1346 O O . GLY A 1 191 ? -16.033 6.954 7.603 1.00 81.69 191 GLY A O 1
ATOM 1347 N N . ARG A 1 192 ? -16.621 7.549 5.532 1.00 90.56 192 ARG A N 1
ATOM 1348 C CA . ARG A 1 192 ? -15.488 6.881 4.863 1.00 90.56 192 ARG A CA 1
ATOM 1349 C C . ARG A 1 192 ? -14.262 7.773 4.675 1.00 90.56 192 ARG A C 1
ATOM 1351 O O . ARG A 1 192 ? -13.208 7.260 4.309 1.00 90.56 192 ARG A O 1
ATOM 1358 N N . TYR A 1 193 ? -14.379 9.074 4.952 1.00 93.00 193 TYR A N 1
ATOM 1359 C CA . TYR A 1 193 ? -13.311 10.060 4.751 1.00 93.00 193 TYR A CA 1
ATOM 1360 C C . TYR A 1 193 ? -11.987 9.631 5.387 1.00 93.00 193 TYR A C 1
ATOM 1362 O O . TYR A 1 193 ? -10.960 9.624 4.720 1.00 93.00 193 TYR A O 1
ATOM 1370 N N . ALA A 1 194 ? -12.010 9.202 6.651 1.00 93.81 194 ALA A N 1
ATOM 1371 C CA . ALA A 1 194 ? -10.790 8.837 7.361 1.00 93.81 194 ALA A CA 1
ATOM 1372 C C . ALA A 1 194 ? -10.077 7.635 6.712 1.00 93.81 194 ALA A C 1
ATOM 1374 O O . ALA A 1 194 ? -8.860 7.649 6.545 1.00 93.81 194 ALA A O 1
ATOM 1375 N N . GLY A 1 195 ? -10.830 6.599 6.317 1.00 95.44 195 GLY A N 1
ATOM 1376 C CA . GLY A 1 195 ? -10.265 5.435 5.621 1.00 95.44 195 GLY A CA 1
ATOM 1377 C C . GLY A 1 195 ? -9.754 5.794 4.225 1.00 95.44 195 GLY A C 1
ATOM 1378 O O . GLY A 1 195 ? -8.710 5.305 3.801 1.00 95.44 195 GLY A O 1
ATOM 1379 N N . GLY A 1 196 ? -10.457 6.700 3.542 1.00 97.12 196 GLY A N 1
ATOM 1380 C CA . GLY A 1 196 ? -10.025 7.281 2.276 1.00 97.12 196 GLY A CA 1
ATOM 1381 C C . GLY A 1 196 ? -8.723 8.073 2.405 1.00 97.12 196 GLY A C 1
ATOM 1382 O O . GLY A 1 196 ? -7.831 7.912 1.581 1.00 97.12 196 GLY A O 1
ATOM 1383 N N . LEU A 1 197 ? -8.567 8.866 3.467 1.00 97.44 197 LEU A N 1
ATOM 1384 C CA . LEU A 1 197 ? -7.350 9.628 3.740 1.00 97.44 197 LEU A CA 1
ATOM 1385 C C . LEU A 1 197 ? -6.148 8.711 4.002 1.00 97.44 197 LEU A C 1
ATOM 1387 O O . LEU A 1 197 ? -5.083 8.941 3.435 1.00 97.44 197 LEU A O 1
ATOM 1391 N N . ALA A 1 198 ? -6.316 7.647 4.794 1.00 97.81 198 ALA A N 1
ATOM 1392 C CA . ALA A 1 198 ? -5.263 6.654 5.016 1.00 97.81 198 ALA A CA 1
ATOM 1393 C C . ALA A 1 198 ? -4.845 5.963 3.704 1.00 97.81 198 ALA A C 1
ATOM 1395 O O . ALA A 1 198 ? -3.654 5.849 3.414 1.00 97.81 198 ALA A O 1
ATOM 1396 N N . PHE A 1 199 ? -5.812 5.568 2.869 1.00 98.12 199 PHE A N 1
ATOM 1397 C CA . PHE A 1 199 ? -5.541 4.962 1.562 1.00 98.12 199 PHE A CA 1
ATOM 1398 C C . PHE A 1 199 ? -4.857 5.934 0.580 1.00 98.12 199 PHE A C 1
ATOM 1400 O O . PHE A 1 199 ? -3.917 5.554 -0.125 1.00 98.12 199 PHE A O 1
ATOM 1407 N N . ALA A 1 200 ? -5.264 7.204 0.564 1.00 98.12 200 ALA A N 1
ATOM 1408 C CA . ALA A 1 200 ? -4.584 8.238 -0.209 1.00 98.12 200 ALA A CA 1
ATOM 1409 C C . ALA A 1 200 ? -3.144 8.451 0.281 1.00 98.12 200 ALA A C 1
ATOM 1411 O O . ALA A 1 200 ? -2.228 8.510 -0.535 1.00 98.12 200 ALA A O 1
ATOM 1412 N N . GLY A 1 201 ? -2.925 8.482 1.601 1.00 98.38 201 GLY A N 1
ATOM 1413 C CA . GLY A 1 201 ? -1.592 8.554 2.203 1.00 98.38 201 GLY A CA 1
ATOM 1414 C C . GLY A 1 201 ? -0.708 7.379 1.788 1.00 98.38 201 GLY A C 1
ATOM 1415 O O . GLY A 1 201 ? 0.425 7.584 1.360 1.00 98.38 201 GLY A O 1
ATOM 1416 N N . TYR A 1 202 ? -1.242 6.158 1.818 1.00 98.44 202 TYR A N 1
ATOM 1417 C CA . TYR A 1 202 ? -0.541 4.974 1.326 1.00 98.44 202 TYR A CA 1
ATOM 1418 C C . TYR A 1 202 ? -0.130 5.112 -0.150 1.00 98.44 202 TYR A C 1
ATOM 1420 O O . TYR A 1 202 ? 1.030 4.905 -0.508 1.00 98.44 202 TYR A O 1
ATOM 1428 N N . SER A 1 203 ? -1.076 5.513 -1.004 1.00 98.00 203 SER A N 1
ATOM 1429 C CA . SER A 1 203 ? -0.839 5.699 -2.440 1.00 98.00 203 SER A CA 1
ATOM 1430 C C . SER A 1 203 ? 0.202 6.792 -2.700 1.00 98.00 203 SER A C 1
ATOM 1432 O O . SER A 1 203 ? 1.093 6.614 -3.529 1.00 98.00 203 SER A O 1
ATOM 1434 N N . ALA A 1 204 ? 0.144 7.889 -1.941 1.00 97.81 204 ALA A N 1
ATOM 1435 C CA . ALA A 1 204 ? 1.103 8.981 -2.015 1.00 97.81 204 ALA A CA 1
ATOM 1436 C C . ALA A 1 204 ? 2.512 8.537 -1.608 1.00 97.81 204 ALA A C 1
ATOM 1438 O O . ALA A 1 204 ? 3.475 8.963 -2.237 1.00 97.81 204 ALA A O 1
ATOM 1439 N N . GLY A 1 205 ? 2.649 7.653 -0.614 1.00 98.00 205 GLY A N 1
ATOM 1440 C CA . GLY A 1 205 ? 3.949 7.096 -0.241 1.00 98.00 205 GLY A CA 1
ATOM 1441 C C . GLY A 1 205 ? 4.551 6.199 -1.329 1.00 98.00 205 GLY A C 1
ATOM 1442 O O . GLY A 1 205 ? 5.742 6.318 -1.602 1.00 98.00 205 GLY A O 1
ATOM 1443 N N . LEU A 1 206 ? 3.746 5.385 -2.028 1.00 96.69 206 LEU A N 1
ATOM 1444 C CA . LEU A 1 206 ? 4.222 4.615 -3.191 1.00 96.69 206 LEU A CA 1
ATOM 1445 C C . LEU A 1 206 ? 4.674 5.527 -4.341 1.00 96.69 206 LEU A C 1
ATOM 1447 O O . LEU A 1 206 ? 5.747 5.329 -4.910 1.00 96.69 206 LEU A O 1
ATOM 1451 N N . VAL A 1 207 ? 3.880 6.553 -4.669 1.00 96.25 207 VAL A N 1
ATOM 1452 C CA . VAL A 1 207 ? 4.260 7.545 -5.689 1.00 96.25 207 VAL A CA 1
ATOM 1453 C C . VAL A 1 207 ? 5.524 8.294 -5.261 1.00 96.25 207 VAL A C 1
ATOM 1455 O O . VAL A 1 207 ? 6.446 8.436 -6.061 1.00 96.25 207 VAL A O 1
ATOM 1458 N N . GLY A 1 208 ? 5.614 8.710 -3.997 1.00 96.12 208 GLY A N 1
ATOM 1459 C CA . GLY A 1 208 ? 6.787 9.367 -3.423 1.00 96.12 208 GLY A CA 1
ATOM 1460 C C . GLY A 1 208 ? 8.043 8.505 -3.514 1.00 96.12 208 GLY A C 1
ATOM 1461 O O . GLY A 1 208 ? 9.084 8.993 -3.946 1.00 96.12 208 GLY A O 1
ATOM 1462 N N . ALA A 1 209 ? 7.943 7.210 -3.210 1.00 95.31 209 ALA A N 1
ATOM 1463 C CA . ALA A 1 209 ? 9.057 6.285 -3.379 1.00 95.31 209 ALA A CA 1
ATOM 1464 C C . ALA A 1 209 ? 9.506 6.228 -4.841 1.00 95.31 209 ALA A C 1
ATOM 1466 O O . ALA A 1 209 ? 10.689 6.402 -5.122 1.00 95.31 209 ALA A O 1
ATOM 1467 N N . SER A 1 210 ? 8.554 6.095 -5.771 1.00 93.19 210 SER A N 1
ATOM 1468 C CA . SER A 1 210 ? 8.849 6.068 -7.206 1.00 93.19 210 SER A CA 1
ATOM 1469 C C . SER A 1 210 ? 9.480 7.356 -7.735 1.00 93.19 210 SER A C 1
ATOM 1471 O O . SER A 1 210 ? 10.068 7.309 -8.803 1.00 93.19 210 SER A O 1
ATOM 1473 N N . LEU A 1 211 ? 9.375 8.485 -7.018 1.00 92.00 211 LEU A N 1
ATOM 1474 C CA . LEU A 1 211 ? 10.047 9.749 -7.342 1.00 92.00 211 LEU A CA 1
ATOM 1475 C C . LEU A 1 211 ? 11.483 9.812 -6.802 1.00 92.00 211 LEU A C 1
ATOM 1477 O O . LEU A 1 211 ? 12.345 10.404 -7.450 1.00 92.00 211 LEU A O 1
ATOM 1481 N N . ILE A 1 212 ? 11.734 9.211 -5.636 1.00 90.81 212 ILE A N 1
ATOM 1482 C CA . ILE A 1 212 ? 13.031 9.237 -4.941 1.00 90.81 212 ILE A CA 1
ATOM 1483 C C . ILE A 1 212 ? 14.016 8.236 -5.553 1.00 90.81 212 ILE A C 1
ATOM 1485 O O . ILE A 1 212 ? 15.207 8.524 -5.644 1.00 90.81 212 ILE A O 1
ATOM 1489 N N . GLY A 1 213 ? 13.534 7.067 -5.972 1.00 87.50 213 GLY A N 1
ATOM 1490 C CA . GLY A 1 213 ? 14.378 5.999 -6.501 1.00 87.50 213 GLY A CA 1
ATOM 1491 C C . GLY A 1 213 ? 13.675 5.145 -7.554 1.00 87.50 213 GLY A C 1
ATOM 1492 O O . GLY A 1 213 ? 12.522 5.415 -7.903 1.00 87.50 213 GLY A O 1
ATOM 1493 N N . PRO A 1 214 ? 14.357 4.109 -8.073 1.00 87.19 214 PRO A N 1
ATOM 1494 C CA . PRO A 1 214 ? 13.817 3.199 -9.075 1.00 87.19 214 PRO A CA 1
ATOM 1495 C C . PRO A 1 214 ? 12.837 2.210 -8.429 1.00 87.19 214 PRO A C 1
ATOM 1497 O O . PRO A 1 214 ? 13.061 1.013 -8.419 1.00 87.19 214 PRO A O 1
ATOM 1500 N N . PHE A 1 215 ? 11.748 2.717 -7.857 1.00 88.44 215 PHE A N 1
ATOM 1501 C CA . PHE A 1 215 ? 10.691 1.896 -7.274 1.00 88.44 215 PHE A CA 1
ATOM 1502 C C . PHE A 1 215 ? 9.478 1.841 -8.207 1.00 88.44 215 PHE A C 1
ATOM 1504 O O . PHE A 1 215 ? 9.261 2.782 -8.986 1.00 88.44 215 PHE A O 1
ATOM 1511 N N . PRO A 1 216 ? 8.667 0.766 -8.147 1.00 84.81 216 PRO A N 1
ATOM 1512 C CA . PRO A 1 216 ? 7.500 0.630 -9.003 1.00 84.81 216 PRO A CA 1
ATOM 1513 C C . PRO A 1 216 ? 6.548 1.815 -8.842 1.00 84.81 216 PRO A C 1
ATOM 1515 O O . PRO A 1 216 ? 6.076 2.114 -7.745 1.00 84.81 216 PRO A O 1
ATOM 1518 N N . ALA A 1 217 ? 6.233 2.480 -9.951 1.00 85.62 217 ALA A N 1
ATOM 1519 C CA . ALA A 1 217 ? 5.242 3.544 -9.952 1.00 85.62 217 ALA A CA 1
ATOM 1520 C C . ALA A 1 217 ? 3.832 2.927 -9.982 1.00 85.62 217 ALA A C 1
ATOM 1522 O O . ALA A 1 217 ? 3.473 2.293 -10.981 1.00 85.62 217 ALA A O 1
ATOM 1523 N N . PRO A 1 218 ? 3.010 3.080 -8.927 1.00 84.38 218 PRO A N 1
ATOM 15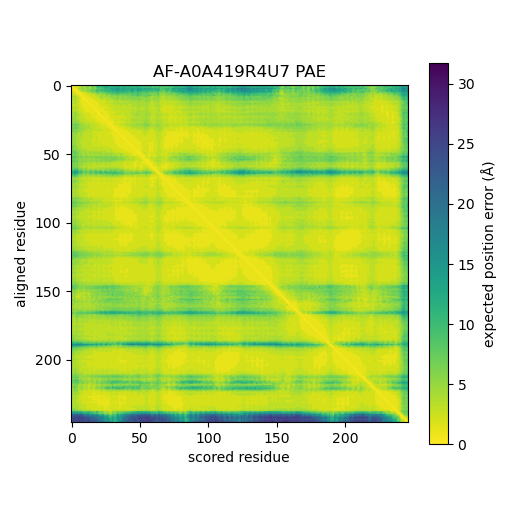24 C CA . PRO A 1 218 ? 1.707 2.428 -8.876 1.00 84.38 218 PRO A CA 1
ATOM 1525 C C . PRO A 1 218 ? 0.814 2.916 -10.023 1.00 84.38 218 PRO A C 1
ATOM 1527 O O . PRO A 1 218 ? 0.829 4.094 -10.368 1.00 84.38 218 PRO A O 1
ATOM 1530 N N . LEU A 1 219 ? 0.019 2.010 -10.602 1.00 85.62 219 LEU A N 1
ATOM 1531 C CA . LEU A 1 219 ? -0.980 2.252 -11.663 1.00 85.62 219 LEU A CA 1
ATOM 1532 C C . LEU A 1 219 ? -0.442 2.695 -13.037 1.00 85.62 219 LEU A C 1
ATOM 1534 O O . LEU A 1 219 ? -1.058 2.366 -14.050 1.00 85.62 219 LEU A O 1
ATOM 1538 N N . VAL A 1 220 ? 0.682 3.411 -13.095 1.00 83.69 220 VAL A N 1
ATOM 1539 C CA . VAL A 1 220 ? 1.302 3.879 -14.349 1.00 83.69 220 VAL A CA 1
ATOM 1540 C C . VAL A 1 220 ? 2.473 3.011 -14.803 1.00 83.69 220 VAL A C 1
ATOM 1542 O O . VAL A 1 220 ? 2.715 2.898 -16.003 1.00 83.69 220 VAL A O 1
ATOM 1545 N N . GLY A 1 221 ? 3.188 2.390 -13.863 1.00 82.12 221 GLY A N 1
ATOM 1546 C CA . GLY A 1 221 ? 4.149 1.334 -14.147 1.00 82.12 221 GLY A CA 1
ATOM 1547 C C . GLY A 1 221 ? 3.446 0.006 -14.413 1.00 82.12 221 GLY A C 1
ATOM 1548 O O . GLY A 1 221 ? 2.258 -0.185 -14.121 1.00 82.12 221 GLY A O 1
ATOM 1549 N N . TYR A 1 222 ? 4.182 -0.937 -14.989 1.00 82.12 222 TYR A N 1
ATOM 1550 C CA . TYR A 1 222 ? 3.643 -2.262 -15.260 1.00 82.12 222 TYR A CA 1
ATOM 1551 C C . TYR A 1 222 ? 3.750 -3.186 -14.048 1.00 82.12 222 TYR A C 1
ATOM 1553 O O . TYR A 1 222 ? 4.829 -3.437 -13.528 1.00 82.12 222 TYR A O 1
ATOM 1561 N N . GLY A 1 223 ? 2.614 -3.714 -13.598 1.00 86.38 223 GLY A N 1
ATOM 1562 C CA . GLY A 1 223 ? 2.565 -4.601 -12.443 1.00 86.38 223 GLY A CA 1
ATOM 1563 C C . GLY A 1 223 ? 1.136 -4.877 -12.001 1.00 86.38 223 GLY A C 1
ATOM 1564 O O . GLY A 1 223 ? 0.358 -3.959 -11.751 1.00 86.38 223 GLY A O 1
ATOM 1565 N N . ALA A 1 224 ? 0.794 -6.156 -11.848 1.00 91.38 224 ALA A N 1
ATOM 1566 C CA . ALA A 1 224 ? -0.549 -6.552 -11.431 1.00 91.38 224 ALA A CA 1
ATOM 1567 C C . ALA A 1 224 ? -0.846 -6.165 -9.970 1.00 91.38 224 ALA A C 1
ATOM 1569 O O . ALA A 1 224 ? -1.934 -5.683 -9.672 1.00 91.38 224 ALA A O 1
ATOM 1570 N N . ALA A 1 225 ? 0.124 -6.335 -9.065 1.00 94.44 225 ALA A N 1
ATOM 1571 C CA . ALA A 1 225 ? -0.038 -6.079 -7.631 1.00 94.44 225 ALA A CA 1
ATOM 1572 C C . ALA A 1 225 ? -0.572 -4.671 -7.277 1.00 94.44 225 ALA A C 1
ATOM 1574 O O . ALA A 1 225 ? -1.566 -4.616 -6.553 1.00 94.44 225 ALA A O 1
ATOM 1575 N N . PRO A 1 226 ? -0.009 -3.546 -7.773 1.00 93.25 226 PRO A N 1
ATOM 1576 C CA . PRO A 1 226 ? -0.521 -2.216 -7.433 1.00 93.25 226 PRO A CA 1
ATOM 1577 C C . PRO A 1 226 ? -1.934 -1.974 -7.978 1.00 93.25 226 PRO A C 1
ATOM 1579 O O . PRO A 1 226 ? -2.752 -1.365 -7.294 1.00 93.25 226 PRO A O 1
ATOM 1582 N N . VAL A 1 227 ? -2.251 -2.485 -9.174 1.00 95.31 227 VAL A N 1
ATOM 1583 C CA . VAL A 1 227 ? -3.587 -2.354 -9.780 1.00 95.31 227 VAL A CA 1
ATOM 1584 C C . VAL A 1 227 ? -4.624 -3.148 -8.985 1.00 95.31 227 VAL A C 1
ATOM 1586 O O . VAL A 1 227 ? -5.665 -2.612 -8.602 1.00 95.31 227 VAL A O 1
ATOM 1589 N N . LEU A 1 228 ? -4.325 -4.416 -8.691 1.00 96.38 228 LEU A N 1
ATOM 1590 C CA . LEU A 1 228 ? -5.198 -5.288 -7.909 1.00 96.38 228 LEU A CA 1
ATOM 1591 C C . LEU A 1 228 ? -5.380 -4.759 -6.485 1.00 96.38 228 LEU A C 1
ATOM 1593 O O . LEU A 1 228 ? -6.511 -4.671 -6.014 1.00 96.38 228 LEU A O 1
ATOM 159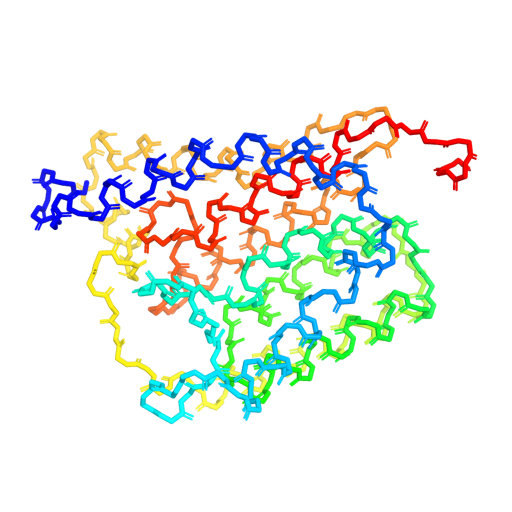7 N N . GLY A 1 229 ? -4.296 -4.354 -5.820 1.00 96.81 229 GLY A N 1
ATOM 1598 C CA . GLY A 1 229 ? -4.343 -3.808 -4.465 1.00 96.81 229 GLY A CA 1
ATOM 1599 C C . GLY A 1 229 ? -5.188 -2.541 -4.378 1.00 96.81 229 GLY A C 1
ATOM 1600 O O . GLY A 1 229 ? -6.008 -2.406 -3.470 1.00 96.81 229 GLY A O 1
ATOM 1601 N N . TYR A 1 230 ? -5.072 -1.649 -5.365 1.00 96.81 230 TYR A N 1
ATOM 1602 C CA . TYR A 1 230 ? -5.914 -0.457 -5.456 1.00 96.81 230 TYR A CA 1
ATOM 1603 C C . TYR A 1 230 ? -7.405 -0.820 -5.583 1.00 96.81 230 TYR A C 1
ATOM 1605 O O . TYR A 1 230 ? -8.236 -0.297 -4.839 1.00 96.81 230 TYR A O 1
ATOM 1613 N N . CYS A 1 231 ? -7.751 -1.772 -6.458 1.00 96.69 231 CYS A N 1
ATOM 1614 C CA . CYS A 1 231 ? -9.131 -2.252 -6.613 1.00 96.69 231 CYS A CA 1
ATOM 1615 C C . CYS A 1 231 ? -9.671 -2.892 -5.323 1.00 96.69 231 CYS A C 1
ATOM 1617 O O . CYS A 1 231 ? -10.803 -2.620 -4.917 1.00 96.69 231 CYS A O 1
ATOM 1619 N N . LEU A 1 232 ? -8.855 -3.705 -4.647 1.00 97.62 232 LEU A N 1
ATOM 1620 C CA . LEU A 1 232 ? -9.218 -4.335 -3.379 1.00 97.62 232 LEU A CA 1
ATOM 1621 C C . LEU A 1 232 ? -9.484 -3.286 -2.282 1.00 97.62 232 LEU A C 1
ATOM 1623 O O . LEU A 1 232 ? -10.459 -3.391 -1.534 1.00 97.62 232 LEU A O 1
ATOM 1627 N N . ALA A 1 233 ? -8.660 -2.240 -2.192 1.00 97.06 233 ALA A N 1
ATOM 1628 C CA . ALA A 1 233 ? -8.872 -1.162 -1.230 1.00 97.06 233 ALA A CA 1
ATOM 1629 C C . ALA A 1 233 ? -10.137 -0.357 -1.516 1.00 97.06 233 ALA A C 1
ATOM 1631 O O . ALA A 1 233 ? -10.864 -0.045 -0.574 1.00 97.06 233 ALA A O 1
ATOM 1632 N N . LEU A 1 234 ? -10.448 -0.082 -2.787 1.00 95.81 234 LEU A N 1
ATOM 1633 C CA . LEU A 1 234 ? -11.720 0.540 -3.164 1.00 95.81 234 LEU A CA 1
ATOM 1634 C C . LEU A 1 234 ? -12.911 -0.320 -2.726 1.00 95.81 234 LEU A C 1
ATOM 1636 O O . LEU A 1 234 ? -13.824 0.186 -2.075 1.00 95.81 234 LEU A O 1
ATOM 1640 N N . GLY A 1 235 ? -12.881 -1.625 -3.012 1.00 95.44 235 GLY A N 1
ATOM 1641 C CA . GLY A 1 235 ? -13.927 -2.557 -2.583 1.00 95.44 235 GLY A CA 1
ATOM 1642 C C . GLY A 1 235 ? -14.123 -2.570 -1.066 1.00 95.44 235 GLY A C 1
ATOM 1643 O O . GLY A 1 235 ? -15.247 -2.500 -0.567 1.00 95.44 235 GLY A O 1
ATOM 1644 N N . LEU A 1 236 ? -13.020 -2.574 -0.310 1.00 95.19 236 LEU A N 1
ATOM 1645 C CA . LEU A 1 236 ? -13.063 -2.526 1.148 1.00 95.19 236 LEU A CA 1
ATOM 1646 C C . LEU A 1 236 ? -13.571 -1.171 1.664 1.00 95.19 236 LEU A C 1
ATOM 1648 O O . LEU A 1 236 ? -14.352 -1.142 2.618 1.00 95.19 236 LEU A O 1
ATOM 1652 N N . LEU A 1 237 ? -13.159 -0.056 1.054 1.00 94.88 237 LEU A N 1
ATOM 1653 C CA . LEU A 1 237 ? -13.546 1.307 1.429 1.00 94.88 237 LEU A CA 1
ATOM 1654 C C . LEU A 1 237 ? -15.043 1.555 1.215 1.00 94.88 237 LEU A C 1
ATOM 1656 O O . LEU A 1 237 ? -15.705 2.096 2.104 1.00 94.88 237 LEU A O 1
ATOM 1660 N N . PHE A 1 238 ? -15.580 1.100 0.083 1.00 92.56 238 PHE A N 1
ATOM 1661 C CA . PHE A 1 238 ? -16.969 1.323 -0.322 1.00 92.56 238 PHE A CA 1
ATOM 1662 C C . PHE A 1 238 ? -17.941 0.211 0.086 1.00 92.56 238 PHE A C 1
ATOM 1664 O O . PHE A 1 238 ? -19.126 0.297 -0.242 1.00 92.56 238 PHE A O 1
ATOM 1671 N N . ARG A 1 239 ? -17.497 -0.793 0.858 1.00 86.94 239 ARG A N 1
ATOM 1672 C CA . ARG A 1 239 ? -18.411 -1.806 1.407 1.00 86.94 239 ARG A CA 1
ATOM 1673 C C . ARG A 1 239 ? -19.547 -1.160 2.229 1.00 86.94 239 ARG A C 1
ATOM 1675 O O . ARG A 1 239 ? -19.341 -0.083 2.812 1.00 86.94 239 ARG A O 1
ATOM 1682 N N . PRO A 1 240 ? -20.734 -1.790 2.305 1.00 79.31 240 PRO A N 1
ATOM 1683 C CA . PRO A 1 240 ? -21.818 -1.315 3.161 1.00 79.31 240 PRO A CA 1
ATOM 1684 C C . PRO A 1 240 ? -21.354 -1.211 4.618 1.00 79.31 240 PRO A C 1
ATOM 1686 O O . PRO A 1 240 ? -20.707 -2.128 5.125 1.00 79.31 240 PRO A O 1
ATOM 1689 N N . LEU A 1 241 ? -21.661 -0.093 5.277 1.00 67.38 241 LEU A N 1
ATOM 1690 C CA . LEU A 1 241 ? -21.354 0.083 6.695 1.00 67.38 241 LEU A CA 1
ATOM 1691 C C . LEU A 1 241 ? -22.257 -0.844 7.514 1.00 67.38 241 LEU A C 1
ATOM 1693 O O . LEU A 1 241 ? -23.482 -0.776 7.404 1.00 67.38 241 LEU A O 1
ATOM 1697 N N . SER A 1 242 ? -21.655 -1.711 8.322 1.00 63.62 242 SER A N 1
ATOM 1698 C CA . SER A 1 242 ? -22.382 -2.565 9.262 1.00 63.62 242 SER A CA 1
ATOM 1699 C C . SER A 1 242 ? -22.665 -1.814 10.569 1.00 63.62 242 SER A C 1
ATOM 1701 O O . SER A 1 242 ? -22.031 -0.802 10.861 1.00 63.62 242 SER A O 1
ATOM 1703 N N . ALA A 1 243 ? -23.613 -2.299 11.379 1.00 49.81 243 ALA A N 1
ATOM 1704 C CA . ALA A 1 243 ? -23.909 -1.711 12.693 1.00 49.81 243 ALA A CA 1
ATOM 1705 C C . ALA A 1 243 ? -22.688 -1.712 13.636 1.00 49.81 243 ALA A C 1
ATOM 1707 O O . ALA A 1 243 ? -22.614 -0.878 14.525 1.00 49.81 243 ALA A O 1
ATOM 1708 N N . THR A 1 244 ? -21.722 -2.606 13.403 1.00 50.72 244 THR A N 1
ATOM 1709 C CA . THR A 1 244 ? -20.448 -2.695 14.130 1.00 50.72 244 THR A CA 1
ATOM 1710 C C . THR A 1 244 ? -19.373 -1.711 13.654 1.00 50.72 244 THR A C 1
ATOM 1712 O O . THR A 1 244 ? -18.318 -1.645 14.273 1.00 50.72 244 THR A O 1
ATOM 1715 N N . ASP A 1 245 ? -19.598 -0.978 12.554 1.00 50.88 245 ASP A N 1
ATOM 1716 C CA . ASP A 1 245 ? -18.671 0.049 12.045 1.00 50.88 245 ASP A CA 1
ATOM 1717 C C . ASP A 1 245 ? -19.035 1.480 12.538 1.00 50.88 245 ASP A C 1
ATOM 1719 O O . ASP A 1 245 ? -18.397 2.440 12.101 1.00 50.88 245 ASP A O 1
ATOM 1723 N N . ARG A 1 246 ? -20.067 1.643 13.388 1.00 43.47 246 ARG A N 1
ATOM 1724 C CA . ARG A 1 246 ? -20.505 2.924 13.992 1.00 43.47 246 ARG A CA 1
ATOM 1725 C C . ARG A 1 246 ? -20.178 2.969 15.478 1.00 43.47 246 ARG A C 1
ATOM 1727 O O . ARG A 1 246 ? -19.913 4.092 15.956 1.00 43.47 246 ARG A O 1
#

Foldseek 3Di:
DVVVVDDVVLVVLLVVLLVVLQVLLQVLLPPDLLCLQQQLLVQLVCQVVPNDDDLNARQFHDDPNDTARRNLQSVLSNLLSLLQPDDQSSLVSLLSNLVSCLSRLPLLSLLLSLLLLVLSCVVDVDPSSVNSNVSSVVSNVNSVVVDDPDDFDPQFACQLVVLVVVPDPVSVVLVVVLLCLLQVLCVDDDPLNSSSSSSSSSSVSNCVVSVVGRGGNAPRGRHSRSSSSSSSSSSNSPRDDDPVSD

Radius of gyration: 16.9 Å; Cα contacts (8 Å, |Δi|>4): 417; chains: 1; bounding box: 44×36×50 Å

pLDDT: mean 92.0, std 8.36, range [43.47, 98.88]

Solvent-accessible surface area (backbone atoms only — not comparable to full-atom values): 11800 Å² total; per-residue (Å²): 96,63,92,73,71,42,63,66,67,45,58,50,45,40,51,50,21,52,64,54,14,55,64,42,13,61,53,39,42,73,52,56,53,68,56,36,34,40,38,22,28,53,42,24,46,47,7,58,76,71,24,61,69,53,89,85,35,24,49,24,39,79,54,97,91,42,78,35,41,30,34,58,28,28,40,37,28,20,26,31,24,36,54,71,68,34,57,60,72,32,21,53,34,43,38,46,31,20,50,38,25,42,75,43,34,32,33,40,61,12,33,11,50,23,32,12,39,50,40,32,43,77,80,48,84,46,71,38,50,52,52,22,30,52,43,12,45,50,20,22,54,50,9,58,72,70,41,67,85,66,80,74,50,87,65,18,23,44,42,61,58,49,32,68,72,63,71,40,72,70,33,52,51,51,52,52,51,47,53,44,65,28,49,51,38,48,73,37,61,95,87,30,32,63,28,15,33,6,32,19,22,25,43,45,17,28,46,50,30,16,70,77,42,68,29,62,25,61,76,79,19,54,49,43,25,44,39,31,7,50,30,31,21,50,19,49,62,70,37,83,82,51,87,90,75,112

Organism: NCBI:txid2306996

Secondary structure (DSSP, 8-state):
-GGGT--HHHHHHHHHHHHHHHHHHHHHTTS-HHHHHHHHHHHHHHHHHHSPPBTTB--EEEETTEEEEHHHHHHHHHHHHHHHH-HHHHHHHHHHHHHHHHHTT-HHHHHHHHHHHHHHHHH---HHHHHHHHHHHHHHHHHHHH---SPPPTTTBSHHHHHHHH--HHHHHHHHHHHHHHHGGGG--TT-HHHHHHHHHHHHHHHHHHHHSS-B-TTTSS-HHHHHHHHHHHHHHHSPPPGGG-

Sequence (246 aa):
MVGAGAPRIYAIVNLAAVVAGVPLALAIARVPANAALIAPAVLGALALMFGPSSEGVHRWVALGGLSIHATMLAGPCFAVAFQRIGGWPASIAAVAFAAVTAFQPDFGMALALTCSVAATLVVRRDLPTLAAFACAALATVWTAWRGDPLSAVPFVEGVVQRMASEHSAAALISLALLALATAAPTLSREGRYAGGLAFAGYSAGLVGASLIGPFPAPLVGYGAAPVLGYCLALGLLFRPLSATDR

Mean predicted aligned error: 4.1 Å